Protein 4MU6 (pdb70)

Solvent-accessible surface area: 18325 Å² total

Organism: Legionella pneumophila subsp. pneumophila (strain Philadelphia 1 / ATCC 33152 / DSM 7513) (NCBI:txid272624)

Foldseek 3Di:
DDLVPDPLVVLLLVLLVVVLLDQEDDLVRLLVLLVVLFFDVVSLVVSLVVLVVRLVVQLVVVLVVLLVVLLVVLVVVLVVVLVVLVVVLVVLVVLLVVLVVLLVCLVVVLVVLVVVLVVLVVLLVVVCVCCSNVVSVVSNVVSVVVNVVSVVSNVVSVVSNVVSVVSVVVSVVSVVLCVQLVVQVVVCVPPVPDSLSNHDPVSSVVSVVVSVVSSVVSVVSSVVSSVVSRVCRSVSSLVVVLVSLVVSSHDDDPVSSVVSVVSSVCVVVDPVD

B-factor: mean 44.8, std 14.81, range [22.22, 126.44]

Nearest PDB structures (foldseek):
  4mu6-assembly1_A  TM=1.003E+00  e=4.306E-34  Legionella pneumophila subsp. pneumophila str. Philadelphia 1
  6ixf-assembly1_A  TM=1.845E-01  e=3.251E-02  Homo sapiens
  7sqc-assembly1_1F  TM=2.352E-01  e=5.338E-01  Chlamydomonas reinhardtii
  7sqc-assembly1_1Y  TM=2.273E-01  e=4.607E-01  Chlamydomonas reinhardtii
  7sqc-assembly1_1X  TM=1.727E-01  e=1.572E+00  Chlamydomonas reinhardtii

Sequence (273 aa):
IFLANCNIEELVTEHIKQFLADEELSFSGLKDLILSKAPIPWIHSSVTATLLKSRDSDKTEVKKNLEQQSYKAQLAEDKIQKEQDDAEALKDKKLKEVLTRELNHIPTQISEQQTELRLLHYKLERLFHSASIERLQRSINEREIKIQSLFEQEVNNKIKLNEIEKRASVRSQHHTKRVKRAQARIGYNSTGEDILSTLSGKNQSILLRSIQKQHHALEKKCSDLIQEADQINYPLFLEELQKYLNKKKHTLSSQEVDALKSVIKYIKQHLEF

Secondary structure (DSSP, 8-state):
--GGG--HHHHHHHHHHHHHT-TT--HHHHHHHHHH-S--HHHHHHHHHHHHHHHHHHHHHHHHHHHHHHHHHHHHHHHHHHHHHHHHHHHHHHHHHHHHHHHTTHHHHHHHHHHHHHHHHHHHHTT---SHHHHHHHHHHHHHHHHHHHHHHHHHHHHHHHHHHHHHHHHHHHHHHHHHHHHHHHHHHHHS---GGGS-HHHHHHHHHHHHHHHHHHHHHHHHHHHHHHHHHHHHHHHHHHHHHHH--S---HHHHHHHHHHHHHHHT-S--

Structure (mmCIF, N/CA/C/O backbone):
data_4MU6
#
_entry.id   4MU6
#
_cell.length_a   108.874
_cell.length_b   150.246
_cell.length_c   24.240
_cell.angle_alpha   90.00
_cell.angle_beta   90.00
_cell.angle_gamma   90.00
#
_symmetry.space_group_name_H-M   'P 21 21 2'
#
loop_
_entity.id
_entity.type
_entity.pdbx_description
1 polymer 'Kinectin 1 (Kinesin receptor)'
2 water water
#
loop_
_atom_site.group_PDB
_atom_site.id
_atom_site.type_symbol
_atom_site.label_atom_id
_atom_site.label_alt_id
_atom_site.label_comp_id
_atom_site.label_asym_id
_atom_site.label_entity_id
_atom_site.label_seq_id
_atom_site.pdbx_PDB_ins_code
_atom_site.Cartn_x
_atom_site.Cartn_y
_atom_site.Cartn_z
_atom_site.occupancy
_atom_site.B_iso_or_equiv
_atom_site.auth_seq_id
_atom_site.auth_comp_id
_atom_site.auth_asym_id
_atom_site.auth_atom_id
_atom_site.pdbx_PDB_model_num
ATOM 1 N N . ILE A 1 2 ? 0.692 56.809 4.511 1.00 71.26 2 ILE A N 1
ATOM 2 C CA . ILE A 1 2 ? 1.059 55.879 3.447 1.00 66.81 2 ILE A CA 1
ATOM 3 C C . ILE A 1 2 ? 2.590 55.717 3.420 1.00 57.47 2 ILE A C 1
ATOM 4 O O . ILE A 1 2 ? 3.266 55.993 4.414 1.00 52.39 2 ILE A O 1
ATOM 17 N N . PHE A 1 4 ? 6.575 56.293 2.183 1.00 48.46 4 PHE A N 1
ATOM 18 C CA . PHE A 1 4 ? 7.434 57.404 1.807 1.00 48.79 4 PHE A CA 1
ATOM 19 C C . PHE A 1 4 ? 8.361 57.095 0.630 1.00 45.21 4 PHE A C 1
ATOM 20 O O . PHE A 1 4 ? 8.347 57.814 -0.371 1.00 38.45 4 PHE A O 1
ATOM 28 N N . LEU A 1 5 ? 9.175 56.044 0.749 1.00 41.11 5 LEU A N 1
ATOM 29 C CA . LEU A 1 5 ? 10.180 55.774 -0.280 1.00 41.06 5 LEU A CA 1
ATOM 30 C C . LEU A 1 5 ? 9.521 55.555 -1.633 1.00 44.82 5 LEU A C 1
ATOM 31 O O . LEU A 1 5 ? 9.940 56.131 -2.633 1.00 44.65 5 LEU A O 1
ATOM 36 N N . ALA A 1 6 ? 8.469 54.738 -1.639 1.00 45.75 6 ALA A N 1
ATOM 37 C CA . ALA A 1 6 ? 7.769 54.375 -2.863 1.00 45.98 6 ALA A CA 1
ATOM 38 C C . ALA A 1 6 ? 7.122 55.565 -3.547 1.00 50.38 6 ALA A C 1
ATOM 39 O O . ALA A 1 6 ? 6.869 55.527 -4.750 1.00 52.23 6 ALA A O 1
ATOM 41 N N . ASN A 1 7 ? 6.854 56.617 -2.780 1.00 51.90 7 ASN A N 1
ATOM 42 C CA . ASN A 1 7 ? 6.182 57.798 -3.310 1.00 52.77 7 ASN A CA 1
ATOM 43 C C . ASN A 1 7 ? 7.104 59.009 -3.445 1.00 54.97 7 ASN A C 1
ATOM 44 O O . ASN A 1 7 ? 6.642 60.130 -3.670 1.00 55.60 7 ASN A O 1
ATOM 49 N N . CYS A 1 8 ? 8.406 58.777 -3.319 1.00 51.93 8 CYS A N 1
ATOM 50 C CA . CYS A 1 8 ? 9.374 59.864 -3.390 1.00 54.58 8 CYS A CA 1
ATOM 51 C C . CYS A 1 8 ? 9.643 60.291 -4.829 1.00 52.28 8 CYS A C 1
ATOM 52 O O . CYS A 1 8 ? 10.098 59.493 -5.651 1.00 46.61 8 CYS A O 1
ATOM 55 N N . ASN A 1 9 ? 9.337 61.550 -5.121 1.00 53.06 9 ASN A N 1
ATOM 56 C CA . ASN A 1 9 ? 9.776 62.202 -6.349 1.00 47.16 9 ASN A CA 1
ATOM 57 C C . ASN A 1 9 ? 11.163 62.741 -6.071 1.00 42.16 9 ASN A C 1
ATOM 58 O O . ASN A 1 9 ? 11.299 63.762 -5.420 1.00 40.10 9 ASN A O 1
ATOM 63 N N . ILE A 1 10 ? 12.195 62.058 -6.546 1.00 47.35 10 ILE A N 1
ATOM 64 C CA . ILE A 1 10 ? 13.553 62.407 -6.139 1.00 42.86 10 ILE A CA 1
ATOM 65 C C . ILE A 1 10 ? 13.973 63.816 -6.596 1.00 41.75 10 ILE A C 1
ATOM 66 O O . ILE A 1 10 ? 14.680 64.525 -5.878 1.00 37.63 10 ILE A O 1
ATOM 71 N N . GLU A 1 11 ? 13.508 64.230 -7.771 1.00 47.83 11 GLU A N 1
ATOM 72 C CA . GLU A 1 11 ? 13.852 65.540 -8.316 1.00 46.31 11 GLU A CA 1
ATOM 73 C C . GLU A 1 11 ? 13.251 66.649 -7.464 1.00 43.77 11 GLU A C 1
ATOM 74 O O . GLU A 1 11 ? 13.909 67.643 -7.144 1.00 43.49 11 GLU A O 1
ATOM 80 N N . GLU A 1 12 ? 11.993 66.472 -7.092 1.00 45.44 12 GLU A N 1
ATOM 81 C CA . GLU A 1 12 ? 11.305 67.448 -6.261 1.00 48.70 12 GLU A CA 1
ATOM 82 C C . GLU A 1 12 ? 11.916 67.531 -4.853 1.00 48.16 12 GLU A C 1
ATOM 83 O O . GLU A 1 12 ? 11.939 68.598 -4.241 1.00 51.36 12 GLU A O 1
ATOM 89 N N . LEU A 1 13 ? 12.421 66.412 -4.344 1.00 42.14 13 LEU A N 1
ATOM 90 C CA . LEU A 1 13 ? 13.042 66.419 -3.018 1.00 48.58 13 LEU A CA 1
ATOM 91 C C . LEU A 1 13 ? 14.353 67.202 -3.030 1.00 48.04 13 LEU A C 1
ATOM 92 O O . LEU A 1 13 ? 14.585 68.064 -2.178 1.00 42.79 13 LEU A O 1
ATOM 97 N N . VAL A 1 14 ? 15.209 66.898 -3.999 1.00 42.94 14 VAL A N 1
ATOM 98 C CA . VAL A 1 14 ? 16.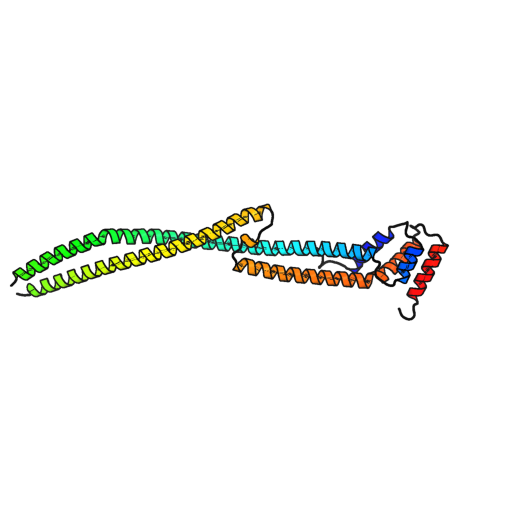493 67.582 -4.109 1.00 39.88 14 VAL A CA 1
ATOM 99 C C . VAL A 1 14 ? 16.280 69.082 -4.307 1.00 34.35 14 VAL A C 1
ATOM 100 O O . VAL A 1 14 ? 16.970 69.904 -3.696 1.00 34.04 14 VAL A O 1
ATOM 104 N N . THR A 1 15 ? 15.289 69.428 -5.120 1.00 40.20 15 THR A N 1
ATOM 105 C CA . THR A 1 15 ? 14.986 70.824 -5.407 1.00 47.14 15 THR A CA 1
ATOM 106 C C . THR A 1 15 ? 14.589 71.565 -4.139 1.00 47.85 15 THR A C 1
ATOM 107 O O . THR A 1 15 ? 15.049 72.684 -3.889 1.00 47.17 15 THR A O 1
ATOM 111 N N . GLU A 1 16 ? 13.733 70.930 -3.346 1.00 43.61 16 GLU A N 1
ATOM 112 C CA . GLU A 1 16 ? 13.278 71.523 -2.101 1.00 46.60 16 GLU A CA 1
ATOM 113 C C . GLU A 1 16 ? 14.475 71.791 -1.206 1.00 40.54 16 GLU A C 1
ATOM 114 O O . GLU A 1 16 ? 14.578 72.851 -0.594 1.00 39.20 16 GLU A O 1
ATOM 120 N N . HIS A 1 17 ? 15.400 70.840 -1.158 1.00 39.65 17 HIS A N 1
ATOM 121 C CA . HIS A 1 17 ? 16.593 71.006 -0.334 1.00 38.14 17 HIS A CA 1
ATOM 122 C C . HIS A 1 17 ? 17.598 72.019 -0.901 1.00 33.52 17 HIS A C 1
ATOM 123 O O . HIS A 1 17 ? 18.317 72.677 -0.151 1.00 36.32 17 HIS A O 1
ATOM 130 N N . ILE A 1 18 ? 17.659 72.131 -2.221 1.00 38.59 18 ILE A N 1
ATOM 131 C CA . ILE A 1 18 ? 18.477 73.175 -2.834 1.00 39.65 18 ILE A CA 1
ATOM 132 C C . ILE A 1 18 ? 17.898 74.546 -2.526 1.00 38.86 18 ILE A C 1
ATOM 133 O O . ILE A 1 18 ? 18.625 75.459 -2.147 1.00 39.18 18 ILE A O 1
ATOM 138 N N . LYS A 1 19 ? 16.586 74.686 -2.695 1.00 34.30 19 LYS A N 1
ATOM 139 C CA . LYS A 1 19 ? 15.926 75.955 -2.419 1.00 39.24 19 LYS A CA 1
ATOM 140 C C . LYS A 1 19 ? 16.134 76.390 -0.967 1.00 46.25 19 LYS A C 1
ATOM 141 O O . LYS A 1 19 ? 16.403 77.565 -0.694 1.00 45.36 19 LYS A O 1
ATOM 147 N N . GLN A 1 20 ? 16.027 75.438 -0.040 1.00 47.09 20 GLN A N 1
ATOM 148 C CA . GLN A 1 20 ? 16.204 75.741 1.376 1.00 47.22 20 GLN A CA 1
ATOM 149 C C . GLN A 1 20 ? 17.618 76.256 1.646 1.00 46.79 20 GLN A C 1
ATOM 150 O O . GLN A 1 20 ? 17.818 77.202 2.412 1.00 43.79 20 GLN A O 1
ATOM 156 N N . PHE A 1 21 ? 18.593 75.636 0.990 1.00 41.44 21 PHE A N 1
ATOM 157 C CA . PHE A 1 21 ? 19.984 76.045 1.106 1.00 33.61 21 PHE A CA 1
ATOM 158 C C . PHE A 1 21 ? 20.182 77.453 0.541 1.00 42.92 21 PHE A C 1
ATOM 159 O O . PHE A 1 21 ? 20.836 78.291 1.161 1.00 37.53 21 PHE A O 1
ATOM 167 N N . LEU A 1 22 ? 19.610 77.710 -0.635 1.00 38.78 22 LEU A N 1
ATOM 168 C CA . LEU A 1 22 ? 19.752 79.011 -1.278 1.00 44.88 22 LEU A CA 1
ATOM 169 C C . LEU A 1 22 ? 18.885 80.097 -0.625 1.00 50.76 22 LEU A C 1
ATOM 170 O O . LEU A 1 22 ? 18.932 81.255 -1.029 1.00 56.30 22 LEU A O 1
ATOM 175 N N . ALA A 1 23 ? 18.102 79.727 0.388 1.00 50.40 23 ALA A N 1
ATOM 176 C CA . ALA A 1 23 ? 17.366 80.717 1.171 1.00 47.46 23 ALA A CA 1
ATOM 177 C C . ALA A 1 23 ? 18.346 81.530 2.001 1.00 50.27 23 ALA A C 1
ATOM 178 O O . ALA A 1 23 ? 18.023 82.608 2.480 1.00 58.48 23 ALA A O 1
ATOM 180 N N . ASP A 1 24 ? 19.547 80.987 2.172 1.00 51.28 24 ASP A N 1
ATOM 181 C CA . ASP A 1 24 ? 20.644 81.669 2.853 1.00 48.54 24 ASP A CA 1
ATOM 182 C C . ASP A 1 24 ? 21.080 82.924 2.074 1.00 45.71 24 ASP A C 1
ATOM 183 O O . ASP A 1 24 ? 21.623 82.843 0.976 1.00 43.25 24 ASP A O 1
ATOM 188 N N . GLU A 1 25 ? 20.848 84.089 2.656 1.00 49.25 25 GLU A N 1
ATOM 189 C CA . GLU A 1 25 ? 21.148 85.335 1.974 1.00 49.55 25 GLU A CA 1
ATOM 190 C C . GLU A 1 25 ? 22.580 85.798 2.248 1.00 50.41 25 GLU A C 1
ATOM 191 O O . GLU A 1 25 ? 22.977 86.898 1.866 1.00 49.71 25 GLU A O 1
ATOM 197 N N . GLU A 1 26 ? 23.364 84.929 2.878 1.00 56.31 26 GLU A N 1
ATOM 198 C CA . GLU A 1 26 ? 24.688 85.302 3.364 1.00 59.03 26 GLU A CA 1
ATOM 199 C C . GLU A 1 26 ? 25.804 84.479 2.721 1.00 51.37 26 GLU A C 1
ATOM 200 O O . GLU A 1 26 ? 26.953 84.525 3.165 1.00 50.61 26 GLU A O 1
ATOM 206 N N . LEU A 1 27 ? 25.469 83.719 1.685 1.00 44.13 27 LEU A N 1
ATOM 207 C CA . LEU A 1 27 ? 26.470 82.916 0.986 1.00 37.31 27 LEU A CA 1
ATOM 208 C C . LEU A 1 27 ? 27.544 83.829 0.381 1.00 34.97 27 LEU A C 1
ATOM 209 O O . LEU A 1 27 ? 27.271 84.984 0.056 1.00 39.59 27 LEU A O 1
ATOM 214 N N . SER A 1 28 ? 28.770 83.327 0.268 1.00 29.22 28 SER A N 1
ATOM 215 C CA . SER A 1 28 ? 29.900 84.167 -0.132 1.00 41.53 28 SER A CA 1
ATOM 216 C C . SER A 1 28 ? 30.378 83.857 -1.553 1.00 41.32 28 SER A C 1
ATOM 217 O O . SER A 1 28 ? 30.168 82.751 -2.057 1.00 36.21 28 SER A O 1
ATOM 220 N N . PHE A 1 29 ? 31.040 84.823 -2.186 1.00 35.24 29 PHE A N 1
ATOM 221 C CA . PHE A 1 29 ? 31.612 84.588 -3.503 1.00 37.83 29 PHE A CA 1
ATOM 222 C C . PHE A 1 29 ? 32.498 83.332 -3.579 1.00 42.85 29 PHE A C 1
ATOM 223 O O . PHE A 1 29 ? 32.277 82.457 -4.426 1.00 33.77 29 PHE A O 1
ATOM 231 N N . SER A 1 30 ? 33.514 83.258 -2.722 1.00 38.12 30 SER A N 1
ATOM 232 C CA . SER A 1 30 ? 34.483 82.156 -2.809 1.00 40.53 30 SER A CA 1
ATOM 233 C C . SER A 1 30 ? 33.844 80.810 -2.475 1.00 34.01 30 SER A C 1
ATOM 234 O O . SER A 1 30 ? 34.199 79.783 -3.059 1.00 30.67 30 SER A O 1
ATOM 237 N N . GLY A 1 31 ? 32.886 80.819 -1.553 1.00 38.53 31 GLY A N 1
ATOM 238 C CA . GLY A 1 31 ? 32.101 79.630 -1.285 1.00 38.68 31 GLY A CA 1
ATOM 239 C C . GLY A 1 31 ? 31.391 79.133 -2.536 1.00 41.33 31 GLY A C 1
ATOM 240 O O . GLY A 1 31 ? 31.538 77.974 -2.943 1.00 30.61 31 GLY A O 1
ATOM 241 N N . LEU A 1 32 ? 30.618 80.016 -3.153 1.00 38.41 32 LEU A N 1
ATOM 242 C CA . LEU A 1 32 ? 29.815 79.626 -4.298 1.00 31.73 32 LEU A CA 1
ATOM 243 C C . LEU A 1 32 ? 30.695 79.249 -5.488 1.00 32.71 32 LEU A C 1
ATOM 244 O O . LEU A 1 32 ? 30.412 78.268 -6.184 1.0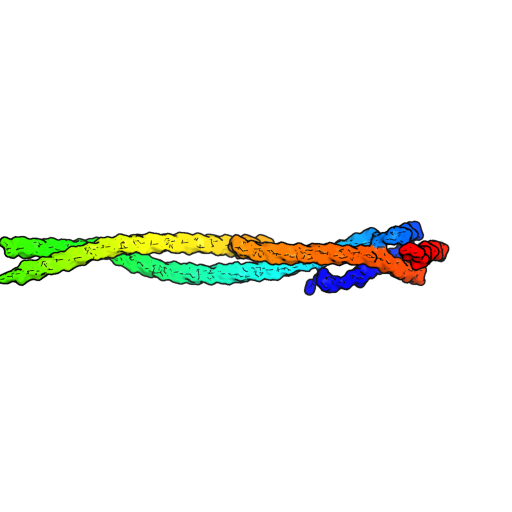0 34.86 32 LEU A O 1
ATOM 249 N N . LYS A 1 33 ? 31.781 79.994 -5.679 1.00 28.62 33 LYS A N 1
ATOM 250 C CA . LYS A 1 33 ? 32.743 79.718 -6.742 1.00 34.37 33 LYS A CA 1
ATOM 251 C C . LYS A 1 33 ? 33.282 78.282 -6.685 1.00 38.03 33 LYS A C 1
ATOM 252 O O . LYS A 1 33 ? 33.352 77.592 -7.702 1.00 30.32 33 LYS A O 1
ATOM 258 N N . ASP A 1 34 ? 33.663 77.824 -5.498 1.00 34.53 34 ASP A N 1
ATOM 259 C CA . ASP A 1 34 ? 34.188 76.462 -5.375 1.00 34.65 34 ASP A CA 1
ATOM 260 C C . ASP A 1 34 ? 33.100 75.420 -5.620 1.00 34.61 34 ASP A C 1
ATOM 261 O O . ASP A 1 34 ? 33.340 74.385 -6.251 1.00 34.14 34 ASP A O 1
ATOM 266 N N . LEU A 1 35 ? 31.895 75.700 -5.143 1.00 30.26 35 LEU A N 1
ATOM 267 C CA . LEU A 1 35 ? 30.808 74.762 -5.361 1.00 32.87 35 LEU A CA 1
ATOM 268 C C . LEU A 1 35 ? 30.528 74.616 -6.858 1.00 34.70 35 LEU A C 1
ATOM 269 O O . LEU A 1 35 ? 30.342 73.502 -7.338 1.00 31.61 35 LEU A O 1
ATOM 274 N N . ILE A 1 36 ? 30.526 75.724 -7.599 1.00 33.81 36 ILE A N 1
ATOM 275 C CA . ILE A 1 36 ? 30.335 75.654 -9.048 1.00 35.35 36 ILE A CA 1
ATOM 276 C C . ILE A 1 36 ? 31.454 74.863 -9.722 1.00 32.42 36 ILE A C 1
ATOM 277 O O . ILE A 1 36 ? 31.205 73.967 -10.520 1.00 30.50 36 ILE A O 1
ATOM 282 N N . LEU A 1 37 ? 32.690 75.214 -9.390 1.00 31.76 37 LEU A N 1
ATOM 283 C CA . LEU A 1 37 ? 33.865 74.537 -9.908 1.00 37.81 37 LEU A CA 1
ATOM 284 C C . LEU A 1 37 ? 33.894 73.032 -9.628 1.00 37.10 37 LEU A C 1
ATOM 285 O O . LEU A 1 37 ? 34.459 72.262 -10.402 1.00 34.93 37 LEU A O 1
ATOM 290 N N . SER A 1 38 ? 33.280 72.613 -8.530 1.00 38.00 38 SER A N 1
ATOM 291 C CA . SER A 1 38 ? 33.389 71.230 -8.085 1.00 33.09 38 SER A CA 1
ATOM 292 C C . SER A 1 38 ? 32.763 70.203 -9.031 1.00 40.60 38 SER A C 1
ATOM 293 O O . SER A 1 38 ? 33.185 69.055 -9.035 1.00 30.50 38 SER A O 1
ATOM 296 N N . LYS A 1 39 ? 31.766 70.617 -9.818 1.00 38.70 39 LYS A N 1
ATOM 297 C CA . LYS A 1 39 ? 30.955 69.680 -10.606 1.00 38.98 39 LYS A CA 1
ATOM 298 C C . LYS A 1 39 ? 30.599 68.400 -9.827 1.00 44.94 39 LYS A C 1
ATOM 299 O O . LYS A 1 39 ? 30.683 67.292 -10.351 1.00 43.57 39 LYS A O 1
ATOM 305 N N . ALA A 1 40 ? 30.207 68.571 -8.571 1.00 42.62 40 ALA A N 1
ATOM 306 C CA . ALA A 1 40 ? 29.933 6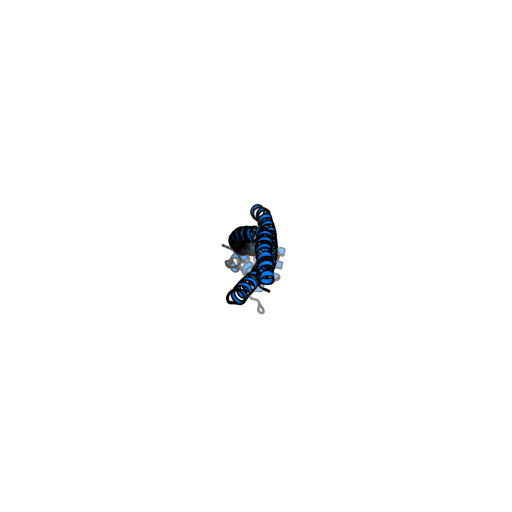7.452 -7.679 1.00 40.28 40 ALA A CA 1
ATOM 307 C C . ALA A 1 40 ? 28.699 67.785 -6.844 1.00 34.46 40 ALA A C 1
ATOM 308 O O . ALA A 1 40 ? 28.261 68.939 -6.825 1.00 30.09 40 ALA A O 1
ATOM 310 N N . PRO A 1 41 ? 28.093 66.775 -6.189 1.00 37.66 41 PRO A N 1
ATOM 311 C CA . PRO A 1 41 ? 26.962 67.149 -5.330 1.00 36.92 41 PRO A CA 1
ATOM 312 C C . PRO A 1 41 ? 27.395 68.150 -4.250 1.00 33.98 41 PRO A C 1
ATOM 313 O O . PRO A 1 41 ? 28.509 68.039 -3.745 1.00 36.14 41 PRO A O 1
ATOM 317 N N . ILE A 1 42 ? 26.562 69.146 -3.952 1.00 31.63 42 ILE A N 1
ATOM 318 C CA . ILE A 1 42 ? 26.872 70.072 -2.867 1.00 35.15 42 ILE A CA 1
ATOM 319 C C . ILE A 1 42 ? 26.775 69.262 -1.573 1.00 31.35 42 ILE A C 1
ATOM 320 O O . ILE A 1 42 ? 25.736 68.651 -1.309 1.00 25.77 42 ILE A O 1
ATOM 325 N N . PRO A 1 43 ? 27.870 69.213 -0.796 1.00 28.12 43 PRO A N 1
ATOM 326 C CA . PRO A 1 43 ? 27.925 68.299 0.352 1.00 34.13 43 PRO A CA 1
ATOM 327 C C . PRO A 1 43 ? 26.892 68.602 1.417 1.00 34.32 43 PRO A C 1
ATOM 328 O O . PRO A 1 43 ? 26.309 67.660 1.944 1.00 30.22 43 PRO A O 1
ATOM 332 N N . TRP A 1 44 ? 26.669 69.873 1.737 1.00 32.63 44 TRP A N 1
ATOM 333 C CA . TRP A 1 44 ? 25.648 70.202 2.729 1.00 41.47 44 TRP A CA 1
ATOM 334 C C . TRP A 1 44 ? 24.260 69.753 2.276 1.00 38.02 44 TRP A C 1
ATOM 335 O O . TRP A 1 44 ? 23.465 69.261 3.068 1.00 37.40 44 TRP A O 1
ATOM 346 N N . ILE A 1 45 ? 23.972 69.939 0.997 1.00 37.14 45 ILE A N 1
ATOM 347 C CA . ILE A 1 45 ? 22.656 69.620 0.464 1.00 42.32 45 ILE A CA 1
ATOM 348 C C . ILE A 1 45 ? 22.450 68.108 0.331 1.00 35.97 45 ILE A C 1
ATOM 349 O O . ILE A 1 45 ? 21.388 67.575 0.669 1.00 38.29 45 ILE A O 1
ATOM 354 N N . HIS A 1 46 ? 23.466 67.415 -0.161 1.00 31.33 46 HIS A N 1
ATOM 355 C CA . HIS A 1 46 ? 23.360 65.971 -0.288 1.00 34.91 46 HIS A CA 1
ATOM 356 C C . HIS A 1 46 ? 23.214 65.283 1.072 1.00 30.56 46 HIS A C 1
ATOM 357 O O . HIS A 1 46 ? 22.500 64.284 1.185 1.00 32.53 46 HIS A O 1
ATOM 364 N N . SER A 1 47 ? 23.879 65.827 2.092 1.00 33.23 47 SER A N 1
ATOM 365 C CA . SER A 1 47 ? 23.672 65.392 3.471 1.00 39.85 47 SER A CA 1
ATOM 366 C C . SER A 1 47 ? 22.222 65.545 3.901 1.00 38.23 47 SER A C 1
ATOM 367 O O . SER A 1 47 ? 21.631 64.590 4.405 1.00 36.34 47 SER A O 1
ATOM 370 N N . SER A 1 48 ? 21.637 66.727 3.694 1.00 29.82 48 SER A N 1
ATOM 371 C CA . SER A 1 48 ? 20.252 66.926 4.122 1.00 27.50 48 SER A CA 1
ATOM 372 C C . SER A 1 48 ? 19.231 66.055 3.355 1.00 28.88 48 SER A C 1
ATOM 373 O O . SER A 1 48 ? 18.284 65.553 3.961 1.00 31.89 48 SER A O 1
ATOM 376 N N . VAL A 1 49 ? 19.411 65.876 2.044 1.00 36.36 49 VAL A N 1
ATOM 377 C CA . VAL A 1 49 ? 18.568 64.955 1.271 1.00 29.96 49 VAL A CA 1
ATOM 378 C C . VAL A 1 49 ? 18.742 63.524 1.807 1.00 32.35 49 VAL A C 1
ATOM 379 O O . VAL A 1 49 ? 17.769 62.800 2.007 1.00 32.34 49 VAL A O 1
ATOM 383 N N . THR A 1 50 ? 19.991 63.136 2.051 1.00 32.46 50 THR A N 1
ATOM 384 C CA . THR A 1 50 ? 20.296 61.801 2.549 1.00 34.23 50 THR A CA 1
ATOM 385 C C . THR A 1 50 ? 19.644 61.520 3.909 1.00 39.36 50 THR A C 1
ATOM 386 O O . THR A 1 50 ? 19.144 60.420 4.120 1.00 41.33 50 THR A O 1
ATOM 390 N N . ALA A 1 51 ? 19.623 62.508 4.809 1.00 34.31 51 ALA A N 1
ATOM 391 C CA . ALA A 1 51 ? 18.993 62.332 6.128 1.00 35.65 51 ALA A CA 1
ATOM 392 C C . ALA A 1 51 ? 17.485 62.164 5.989 1.00 37.66 51 ALA A C 1
ATOM 393 O O . ALA A 1 51 ? 16.885 61.291 6.636 1.00 31.60 51 ALA A O 1
ATOM 395 N N . THR A 1 52 ? 16.878 62.987 5.133 1.00 35.44 52 THR A N 1
ATOM 396 C CA . THR A 1 52 ? 15.459 62.837 4.815 1.00 34.15 52 THR A CA 1
ATOM 397 C C . THR A 1 52 ? 15.141 61.441 4.270 1.00 34.20 52 THR A C 1
ATOM 398 O O . THR A 1 52 ? 14.143 60.828 4.650 1.00 38.37 52 THR A O 1
ATOM 402 N N . LEU A 1 53 ? 15.971 60.934 3.368 1.00 38.32 53 LEU A N 1
ATOM 403 C CA . LEU A 1 53 ? 15.694 59.609 2.797 1.00 35.84 53 LEU A CA 1
ATOM 404 C C . LEU A 1 53 ? 15.813 58.497 3.839 1.00 36.88 53 LEU A C 1
ATOM 405 O O . LEU A 1 53 ? 15.028 57.537 3.838 1.00 37.43 53 LEU A O 1
ATOM 410 N N . LEU A 1 54 ? 16.780 58.634 4.738 1.00 35.07 54 LEU A N 1
ATOM 411 C CA . LEU A 1 54 ? 16.992 57.623 5.769 1.00 38.62 54 LEU A CA 1
ATOM 412 C C . LEU A 1 54 ? 15.834 57.598 6.752 1.00 39.06 54 LEU A C 1
ATOM 413 O O . LEU A 1 54 ? 15.393 56.508 7.170 1.00 27.40 54 LEU A O 1
ATOM 418 N N . LYS A 1 55 ? 15.357 58.791 7.122 1.00 31.44 55 LYS A N 1
ATOM 419 C CA . LYS A 1 55 ? 14.204 58.908 8.005 1.00 32.65 55 LYS A CA 1
ATOM 420 C C . LYS A 1 55 ? 12.977 58.294 7.362 1.00 36.76 55 LYS A C 1
ATOM 421 O O . LYS A 1 55 ? 12.214 57.593 8.025 1.00 41.63 55 LYS A O 1
ATOM 427 N N . SER A 1 56 ? 12.794 58.568 6.075 1.00 39.34 56 SER A N 1
ATOM 428 C CA . SER A 1 56 ? 11.708 57.981 5.290 1.00 40.78 56 SER A CA 1
ATOM 429 C C . SER A 1 56 ? 11.800 56.450 5.225 1.00 41.01 56 SER A C 1
ATOM 430 O O . SER A 1 56 ? 10.793 55.747 5.363 1.00 33.86 56 SER A O 1
ATOM 433 N N . ARG A 1 57 ? 13.011 55.950 4.985 1.00 38.48 57 ARG A N 1
ATOM 434 C CA . ARG A 1 57 ? 13.246 54.523 4.951 1.00 33.57 57 ARG A CA 1
ATOM 435 C C . ARG A 1 57 ? 12.919 53.933 6.310 1.00 40.11 57 ARG A C 1
ATOM 436 O O . ARG A 1 57 ? 12.258 52.899 6.412 1.00 33.71 57 ARG A O 1
ATOM 444 N N . ASP A 1 58 ? 13.380 54.604 7.362 1.00 41.19 58 ASP A N 1
ATOM 445 C CA . ASP A 1 58 ? 13.130 54.114 8.711 1.00 40.20 58 ASP A CA 1
ATOM 446 C C . ASP A 1 58 ? 11.635 54.048 8.988 1.00 37.94 58 ASP A C 1
ATOM 447 O O . ASP A 1 58 ? 11.155 53.084 9.593 1.00 41.56 58 ASP A O 1
ATOM 452 N N . SER A 1 59 ? 10.898 55.049 8.513 1.00 32.96 59 SER A N 1
ATOM 453 C CA . SER A 1 59 ? 9.451 55.067 8.719 1.00 39.29 59 SER A CA 1
ATOM 454 C C . SER A 1 59 ? 8.749 53.908 7.989 1.00 34.81 59 SER A C 1
ATOM 455 O O . SER A 1 59 ? 7.872 53.238 8.552 1.00 37.41 59 SER A O 1
ATOM 458 N N . ASP A 1 60 ? 9.143 53.676 6.741 1.00 31.51 60 ASP A N 1
ATOM 459 C CA . ASP A 1 60 ? 8.618 52.558 5.965 1.00 26.97 60 ASP A CA 1
ATOM 460 C C . ASP A 1 60 ? 8.892 51.225 6.671 1.00 29.70 60 ASP A C 1
ATOM 461 O O . ASP A 1 60 ? 7.992 50.413 6.827 1.00 34.57 60 ASP A O 1
ATOM 466 N N . LYS A 1 61 ? 10.126 51.033 7.129 1.00 30.19 61 LYS A N 1
ATOM 467 C CA . LYS A 1 61 ? 10.532 49.789 7.760 1.00 34.41 61 LYS A CA 1
ATOM 468 C C . LYS A 1 61 ? 9.733 49.527 9.019 1.00 42.98 61 LYS A C 1
ATOM 469 O O . LYS A 1 61 ? 9.346 48.382 9.296 1.00 40.20 61 LYS A O 1
ATOM 475 N N . THR A 1 62 ? 9.494 50.590 9.783 1.00 43.67 62 THR A N 1
ATOM 476 C CA . THR A 1 62 ? 8.722 50.475 11.009 1.00 40.02 62 THR A CA 1
ATOM 477 C C . THR A 1 62 ? 7.296 50.064 10.665 1.00 33.97 62 THR A C 1
ATOM 478 O O . THR A 1 62 ? 6.738 49.174 11.297 1.00 33.92 62 THR A O 1
ATOM 482 N N . GLU A 1 63 ? 6.720 50.700 9.647 1.00 29.87 63 GLU A N 1
ATOM 483 C CA . GLU A 1 63 ? 5.334 50.427 9.273 1.00 35.75 63 GLU A CA 1
ATOM 484 C C . GLU A 1 63 ? 5.067 48.980 8.788 1.00 39.37 63 GLU A C 1
A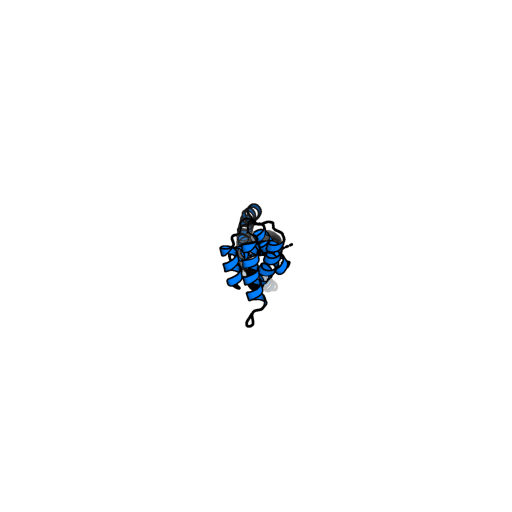TOM 485 O O . GLU A 1 63 ? 4.074 48.358 9.184 1.00 39.23 63 GLU A O 1
ATOM 491 N N . VAL A 1 64 ? 5.928 48.452 7.925 1.00 30.04 64 VAL A N 1
ATOM 492 C CA . VAL A 1 64 ? 5.649 47.126 7.362 1.00 32.55 64 VAL A CA 1
ATOM 493 C C . VAL A 1 64 ? 5.904 46.067 8.429 1.00 35.70 64 VAL A C 1
ATOM 494 O O . VAL A 1 64 ? 5.159 45.093 8.540 1.00 37.46 64 VAL A O 1
ATOM 498 N N . LYS A 1 65 ? 6.931 46.286 9.240 1.00 33.02 65 LYS A N 1
ATOM 499 C CA . LYS A 1 65 ? 7.179 45.409 10.380 1.00 36.22 65 LYS A CA 1
ATOM 500 C C . LYS A 1 65 ? 5.940 45.296 11.258 1.00 39.55 65 LYS A C 1
ATOM 501 O O . LYS A 1 65 ? 5.595 44.199 11.707 1.00 40.19 65 LYS A O 1
ATOM 507 N N . LYS A 1 66 ? 5.273 46.425 11.507 1.00 35.55 66 LYS A N 1
ATOM 508 C CA . LYS A 1 66 ? 4.059 46.407 12.317 1.00 36.68 66 LYS A CA 1
ATOM 509 C C . LYS A 1 66 ? 2.949 45.601 11.666 1.00 29.05 66 LYS A C 1
ATOM 510 O O . LYS A 1 66 ? 2.304 44.784 12.329 1.00 31.46 66 LYS A O 1
ATOM 516 N N . ASN A 1 67 ? 2.724 45.835 10.376 1.00 27.87 67 ASN A N 1
ATOM 517 C CA . ASN A 1 67 ? 1.785 45.009 9.615 1.00 31.09 67 ASN A CA 1
ATOM 518 C C . ASN A 1 67 ? 2.048 43.479 9.713 1.00 34.41 67 ASN A C 1
ATOM 519 O O . ASN A 1 67 ? 1.117 42.688 9.924 1.00 30.75 67 ASN A O 1
ATOM 524 N N . LEU A 1 68 ? 3.311 43.076 9.556 1.00 29.71 68 LEU A N 1
ATOM 525 C CA . LEU A 1 68 ? 3.686 41.654 9.571 1.00 28.84 68 LEU A CA 1
ATOM 526 C C . LEU A 1 68 ? 3.606 41.087 10.989 1.00 35.50 68 LEU A C 1
ATOM 527 O O . LEU A 1 68 ? 3.168 39.947 11.185 1.00 30.06 68 LEU A O 1
ATOM 532 N N . GLU A 1 69 ? 4.049 41.875 11.974 1.00 32.54 69 GLU A N 1
ATOM 533 C CA . GLU A 1 69 ? 3.943 41.473 13.374 1.00 33.12 69 GLU A CA 1
ATOM 534 C C . GLU A 1 69 ? 2.488 41.236 13.748 1.00 29.90 69 GLU A C 1
ATOM 535 O O . GLU A 1 69 ? 2.171 40.276 14.440 1.00 34.67 69 GLU A O 1
ATOM 541 N N . GLN A 1 70 ? 1.613 42.126 13.294 1.00 32.06 70 GLN A N 1
ATOM 542 C CA . GLN A 1 70 ? 0.193 42.049 13.619 1.00 39.92 70 GLN A CA 1
ATOM 543 C C . GLN A 1 70 ? -0.442 40.815 13.003 1.00 43.38 70 GLN A C 1
ATOM 544 O O . GLN A 1 70 ? -1.277 40.163 13.630 1.00 42.70 70 GLN A O 1
ATOM 550 N N . GLN A 1 71 ? -0.039 40.500 11.776 1.00 35.94 71 GLN A N 1
ATOM 551 C CA . GLN A 1 71 ? -0.471 39.268 11.142 1.00 39.96 71 GLN A CA 1
ATOM 552 C C . GLN A 1 71 ? -0.046 38.043 11.971 1.00 38.84 71 GLN A C 1
ATOM 553 O O . GLN A 1 71 ? -0.862 37.170 12.263 1.00 32.09 71 GLN A O 1
ATOM 559 N N . SER A 1 72 ? 1.228 37.988 12.348 1.00 35.22 72 SER A N 1
ATOM 560 C CA . SER A 1 72 ? 1.750 36.839 13.079 1.00 39.10 72 SER A CA 1
ATOM 561 C C . SER A 1 72 ? 1.138 36.742 14.471 1.00 38.25 72 SER A C 1
ATOM 562 O O . SER A 1 72 ? 0.886 35.650 14.971 1.00 34.62 72 SER A O 1
ATOM 565 N N . TYR A 1 73 ? 0.919 37.896 15.100 1.00 36.71 73 TYR A N 1
ATOM 566 C CA . TYR A 1 73 ? 0.365 37.925 16.440 1.00 34.66 73 TYR A CA 1
ATOM 567 C C . TYR A 1 73 ? -1.000 37.266 16.445 1.00 35.86 73 TYR A C 1
ATOM 568 O O . TYR A 1 73 ? -1.274 36.410 17.287 1.00 34.22 73 TYR A O 1
ATOM 577 N N . LYS A 1 74 ? -1.842 37.680 15.502 1.00 34.13 74 LYS A N 1
ATOM 578 C CA . LYS A 1 74 ? -3.242 37.261 15.446 1.00 37.37 74 LYS A CA 1
ATOM 579 C C . LYS A 1 74 ? -3.385 35.795 15.047 1.00 34.68 74 LYS A C 1
ATOM 580 O O . LYS A 1 74 ? -4.299 35.100 15.499 1.00 29.73 74 LYS A O 1
ATOM 586 N N . ALA A 1 75 ? -2.495 35.346 14.168 1.00 33.43 75 ALA A N 1
ATOM 587 C CA . ALA A 1 75 ? -2.552 33.987 13.665 1.00 34.20 75 ALA A CA 1
ATOM 588 C C . ALA A 1 75 ? -2.196 33.043 14.809 1.00 33.17 75 ALA A C 1
ATOM 589 O O . ALA A 1 75 ? -2.872 32.042 15.027 1.00 41.17 75 ALA A O 1
ATOM 591 N N . GLN A 1 76 ? -1.152 33.382 15.560 1.00 40.84 76 GLN A N 1
ATOM 592 C CA . GLN A 1 76 ? -0.776 32.571 16.718 1.00 41.56 76 GLN A CA 1
ATOM 593 C C . GLN A 1 76 ? -1.853 32.547 17.793 1.00 40.89 76 GLN A C 1
ATOM 594 O O . GLN A 1 76 ? -2.078 31.503 18.422 1.00 28.92 76 GLN A O 1
ATOM 600 N N . LEU A 1 77 ? -2.490 33.694 18.032 1.00 39.24 77 LEU A N 1
ATOM 601 C CA . LEU A 1 77 ? -3.555 33.746 19.025 1.00 40.37 77 LEU A CA 1
ATOM 602 C C . LEU A 1 77 ? -4.667 32.787 18.627 1.00 42.18 77 LEU A C 1
ATOM 603 O O . LEU A 1 77 ? -5.081 31.946 19.422 1.00 34.10 77 LEU A O 1
ATOM 608 N N . ALA A 1 78 ? -5.125 32.892 17.384 1.00 41.29 78 ALA A N 1
ATOM 609 C CA . ALA A 1 78 ? -6.136 31.969 16.868 1.00 45.55 78 ALA A CA 1
ATOM 610 C C . ALA A 1 78 ? -5.735 30.472 16.965 1.00 43.11 78 ALA A C 1
ATOM 611 O O . ALA A 1 78 ? -6.565 29.627 17.309 1.00 35.40 78 ALA A O 1
ATOM 613 N N . GLU A 1 79 ? -4.475 30.149 16.668 1.00 43.89 79 GLU A N 1
ATOM 614 C CA . GLU A 1 79 ? -3.996 28.766 16.787 1.00 46.19 79 GLU A CA 1
ATOM 615 C C . GLU A 1 79 ? -4.113 28.310 18.227 1.00 42.18 79 GLU A C 1
ATOM 616 O O . GLU A 1 79 ? -4.544 27.192 18.504 1.00 41.67 79 GLU A O 1
ATOM 622 N N . ASP A 1 80 ? -3.708 29.186 19.140 1.00 40.94 80 ASP A N 1
ATOM 623 C CA . ASP A 1 80 ? -3.735 28.872 20.560 1.00 37.04 80 ASP A CA 1
ATOM 624 C C . ASP A 1 80 ? -5.149 28.681 21.105 1.00 39.49 80 ASP A C 1
ATOM 625 O O . ASP A 1 80 ? -5.353 27.848 21.988 1.00 39.34 80 ASP A O 1
ATOM 630 N N . LYS A 1 81 ? -6.122 29.430 20.584 1.00 37.79 81 LYS A N 1
ATOM 631 C CA . LYS A 1 81 ? -7.508 29.254 21.028 1.00 45.03 81 LYS A CA 1
ATOM 632 C C . LYS A 1 81 ? -8.102 27.944 20.508 1.00 47.69 81 LYS A C 1
ATOM 633 O O . LYS A 1 81 ? -8.892 27.295 21.198 1.00 50.33 81 LYS A O 1
ATOM 639 N N . ILE A 1 82 ? -7.707 27.557 19.299 1.00 39.07 82 ILE A N 1
ATOM 640 C CA . ILE A 1 82 ? -8.107 26.278 18.729 1.00 41.47 82 ILE A CA 1
ATOM 641 C C . ILE A 1 82 ? -7.521 25.115 19.513 1.00 41.98 82 ILE A C 1
ATOM 642 O O . ILE A 1 82 ? -8.234 24.184 19.864 1.00 37.39 82 ILE A O 1
ATOM 647 N N . GLN A 1 83 ? -6.221 25.172 19.792 1.00 38.62 83 GLN A N 1
ATOM 648 C CA . GLN A 1 83 ? -5.566 24.083 20.510 1.00 39.26 83 GLN A CA 1
ATOM 649 C C . GLN A 1 83 ? -6.115 23.957 21.935 1.00 39.95 83 GLN A C 1
ATOM 650 O O . GLN A 1 83 ? -6.143 22.869 22.504 1.00 36.86 83 GLN A O 1
ATOM 656 N N . LYS A 1 84 ? -6.562 25.076 22.504 1.00 36.75 84 LYS A N 1
ATOM 657 C CA . LYS A 1 84 ? -7.132 25.063 23.834 1.00 32.39 84 LYS A CA 1
ATOM 658 C C . LYS A 1 84 ? -8.466 24.339 23.871 1.00 43.31 84 LYS A C 1
ATOM 659 O O . LYS A 1 84 ? -8.724 23.573 24.789 1.00 40.79 84 LYS A O 1
ATOM 665 N N . GLU A 1 85 ? -9.314 24.585 22.881 1.00 43.81 85 GLU A N 1
ATOM 666 C CA . GLU A 1 85 ? -10.622 23.936 22.828 1.00 46.58 85 GLU A CA 1
ATOM 667 C C . GLU A 1 85 ? -10.520 22.439 22.567 1.00 45.77 85 GLU A C 1
ATOM 668 O O . GLU A 1 85 ? -11.286 21.645 23.127 1.00 41.43 85 GLU A O 1
ATOM 674 N N . GLN A 1 86 ? -9.584 22.058 21.704 1.00 37.18 86 GLN A N 1
ATOM 675 C CA . GLN A 1 86 ? -9.342 20.653 21.435 1.00 36.05 86 GLN A CA 1
ATOM 676 C C . GLN A 1 86 ? -8.733 19.950 22.644 1.00 41.09 86 GLN A C 1
ATOM 677 O O . GLN A 1 86 ? -9.137 18.839 22.987 1.00 39.17 86 GLN A O 1
ATOM 683 N N . ASP A 1 87 ? -7.772 20.589 23.298 1.00 40.95 87 ASP A N 1
ATOM 684 C CA . ASP A 1 87 ? -7.231 20.021 24.525 1.00 41.15 87 ASP A CA 1
ATOM 685 C C . ASP A 1 87 ? -8.313 19.882 25.592 1.00 46.96 87 ASP A C 1
ATOM 686 O O . ASP A 1 87 ? -8.419 18.836 26.225 1.00 46.70 87 ASP A O 1
ATOM 691 N N . ASP A 1 88 ? -9.119 20.923 25.778 1.00 38.93 88 ASP A N 1
ATOM 692 C CA . ASP A 1 88 ? -10.176 20.891 26.783 1.00 40.16 88 ASP A CA 1
ATOM 693 C C . ASP A 1 88 ? -11.151 19.755 26.529 1.00 40.30 88 ASP A C 1
ATOM 694 O O . ASP A 1 88 ? -11.548 19.041 27.456 1.00 46.19 88 ASP A O 1
ATOM 699 N N . ALA A 1 89 ? -11.538 19.587 25.268 1.00 36.74 89 ALA A N 1
ATOM 700 C CA . ALA A 1 89 ? -12.475 18.532 24.880 1.00 37.46 89 ALA A CA 1
ATOM 701 C C . ALA A 1 89 ? -11.910 17.124 25.072 1.00 39.36 89 ALA A C 1
ATOM 702 O O . ALA A 1 89 ? -12.641 16.188 25.434 1.00 41.63 89 ALA A O 1
ATOM 704 N N . GLU A 1 90 ? -10.617 16.962 24.803 1.00 40.95 90 GLU A N 1
ATOM 705 C CA . GLU A 1 90 ? -9.977 15.667 24.986 1.00 39.68 90 GLU A CA 1
ATOM 706 C C . GLU A 1 90 ? -9.882 15.353 26.476 1.00 37.14 90 GLU A C 1
ATOM 707 O O . GLU A 1 90 ? -10.114 14.225 26.891 1.00 42.28 90 GLU A O 1
ATOM 713 N N . ALA A 1 91 ? -9.547 16.369 27.265 1.00 38.34 91 ALA A N 1
ATOM 714 C CA . ALA A 1 91 ? -9.484 16.273 28.720 1.00 42.65 91 ALA A CA 1
ATOM 715 C C . ALA A 1 91 ? -10.803 15.807 29.343 1.00 48.49 91 ALA A C 1
ATOM 716 O O . ALA A 1 91 ? -10.809 14.985 30.266 1.00 52.85 91 ALA A O 1
ATOM 718 N N . LEU A 1 92 ? -11.916 16.340 28.847 1.00 45.62 92 LEU A N 1
ATOM 719 C CA . LEU A 1 92 ? -13.226 15.969 29.361 1.00 44.59 92 LEU A CA 1
ATOM 720 C C . LEU A 1 92 ? -13.534 14.515 29.032 1.00 49.33 92 LEU A C 1
ATOM 721 O O . LEU A 1 92 ? -14.035 13.758 29.867 1.00 43.97 92 LEU A O 1
ATOM 726 N N . LYS A 1 93 ? -13.223 14.139 27.801 1.00 44.03 93 LYS A N 1
ATOM 727 C CA . LYS A 1 93 ? -13.406 12.777 27.340 1.00 43.61 93 LYS A CA 1
ATOM 728 C C . LYS A 1 93 ? -12.578 11.790 28.174 1.00 41.59 93 LYS A C 1
ATOM 729 O O . LYS A 1 93 ? -13.086 10.745 28.600 1.00 42.05 93 LYS A O 1
ATOM 735 N N . ASP A 1 94 ? -11.313 12.129 28.415 1.00 35.60 94 ASP A N 1
ATOM 736 C CA . ASP A 1 94 ? -10.431 11.278 29.208 1.00 34.03 94 ASP A CA 1
ATOM 737 C C . ASP A 1 94 ? -10.877 11.213 30.665 1.00 37.72 94 ASP A C 1
ATOM 738 O O . ASP A 1 94 ? -10.758 10.172 31.309 1.00 33.59 94 ASP A O 1
ATOM 743 N N . LYS A 1 95 ? -11.398 12.327 31.179 1.00 38.66 95 LYS A N 1
ATOM 744 C CA . LYS A 1 95 ? -11.940 12.355 32.532 1.00 35.80 95 LYS A CA 1
ATOM 745 C C . LYS A 1 95 ? -13.046 11.302 32.697 1.00 36.03 95 LYS A C 1
ATOM 746 O O . LYS A 1 95 ? -13.103 10.592 33.698 1.00 34.44 95 LYS A O 1
ATOM 752 N N . LYS A 1 96 ? -13.905 11.196 31.691 1.00 36.47 96 LYS A N 1
ATOM 753 C CA . LYS A 1 96 ? -15.012 10.252 31.714 1.00 41.98 96 LYS A CA 1
ATOM 754 C C . LYS A 1 96 ? -14.509 8.822 31.541 1.00 39.99 96 LYS A C 1
ATOM 755 O O . LYS A 1 96 ? -15.026 7.889 32.141 1.00 37.24 96 LYS A O 1
ATOM 761 N N . LEU A 1 97 ? -13.503 8.655 30.698 1.00 39.55 97 LEU A N 1
ATOM 762 C CA . LEU A 1 97 ? -12.926 7.352 30.486 1.00 40.82 97 LEU A CA 1
ATOM 763 C C . LEU A 1 97 ? -12.226 6.874 31.752 1.00 37.65 97 LEU A C 1
ATOM 764 O O . LEU A 1 97 ? -12.371 5.722 32.155 1.00 38.54 97 LEU A O 1
ATOM 769 N N . LYS A 1 98 ? -11.454 7.764 32.368 1.00 43.47 98 LYS A N 1
ATOM 770 C CA . LYS A 1 98 ? -10.728 7.426 33.586 1.00 42.30 98 LYS A CA 1
ATOM 771 C C . LYS A 1 98 ? -11.689 6.948 34.670 1.00 37.85 98 LYS A C 1
ATOM 772 O O . LYS A 1 98 ? -11.414 5.967 35.353 1.00 42.61 98 LYS A O 1
ATOM 778 N N . GLU A 1 99 ? -12.829 7.622 34.794 1.00 33.39 99 GLU A N 1
ATOM 779 C CA . GLU A 1 99 ? -13.858 7.216 35.741 1.00 39.21 99 GLU A CA 1
ATOM 780 C C . GLU A 1 99 ? -14.436 5.826 35.444 1.00 33.67 99 GLU A C 1
ATOM 781 O O . GLU A 1 99 ? -14.555 5.020 36.347 1.00 31.01 99 GLU A O 1
ATOM 787 N N . VAL A 1 100 ? -14.815 5.548 34.199 1.00 33.23 100 VAL A N 1
ATOM 788 C CA . VAL A 1 100 ? -15.383 4.226 33.904 1.00 32.03 100 VAL A CA 1
ATOM 789 C C . VAL A 1 100 ? -14.348 3.114 34.073 1.00 29.48 100 VAL A C 1
ATOM 790 O O . VAL A 1 100 ? -14.647 2.086 34.678 1.00 40.38 100 VAL A O 1
ATOM 794 N N . LEU A 1 101 ? -13.127 3.333 33.582 1.00 29.73 101 LEU A N 1
ATOM 795 C CA . LEU A 1 101 ? -12.082 2.318 33.686 1.00 38.88 101 LEU A CA 1
ATOM 796 C C . LEU A 1 101 ? -11.792 1.998 35.143 1.00 38.45 101 LEU A C 1
ATOM 797 O O . LEU A 1 101 ? -11.555 0.845 35.503 1.00 39.10 101 LEU A O 1
ATOM 802 N N . THR A 1 102 ? -11.828 3.028 35.977 1.00 38.92 102 THR A N 1
ATOM 803 C CA . THR A 1 102 ? -11.466 2.881 37.375 1.00 34.68 102 THR A CA 1
ATOM 804 C C . THR A 1 102 ? -12.611 2.245 38.131 1.00 31.76 102 THR A C 1
ATOM 805 O O . THR A 1 102 ? -12.394 1.454 39.032 1.00 30.45 102 THR A O 1
ATOM 809 N N . ARG A 1 103 ? -13.836 2.593 37.752 1.00 30.22 103 ARG A N 1
ATOM 810 C CA . ARG A 1 103 ? -14.996 1.983 38.367 1.00 30.65 103 ARG A CA 1
ATOM 811 C C . ARG A 1 103 ? -14.976 0.486 38.062 1.00 36.97 103 ARG A C 1
ATOM 812 O O . ARG A 1 103 ? -15.217 -0.330 38.947 1.00 33.86 103 ARG A O 1
ATOM 820 N N . GLU A 1 104 ? -14.643 0.114 36.827 1.00 31.19 104 GLU A N 1
ATOM 821 C CA . GLU A 1 104 ? -14.567 -1.311 36.492 1.00 34.63 104 GLU A CA 1
ATOM 822 C C . GLU A 1 104 ? -13.441 -2.035 37.245 1.00 33.25 104 GLU A C 1
ATOM 823 O O . GLU A 1 104 ? -13.648 -3.113 37.818 1.00 34.99 104 GLU A O 1
ATOM 829 N N . LEU A 1 105 ? -12.260 -1.424 37.259 1.00 31.19 105 LEU A N 1
ATOM 830 C CA . LEU A 1 105 ? -11.102 -1.972 37.964 1.00 36.19 105 LEU A CA 1
ATOM 831 C C . LEU A 1 105 ? -11.369 -2.261 39.436 1.00 40.39 105 LEU A C 1
ATOM 832 O O . LEU A 1 105 ? -10.931 -3.288 39.956 1.00 40.70 105 LEU A O 1
ATOM 837 N N . ASN A 1 106 ? -12.068 -1.351 40.113 1.00 39.23 106 ASN A N 1
ATOM 838 C CA . ASN A 1 106 ? -12.392 -1.549 41.530 1.00 39.39 106 ASN A CA 1
ATOM 839 C C . ASN A 1 106 ? -13.391 -2.680 41.756 1.00 41.20 106 ASN A C 1
ATOM 840 O O . ASN A 1 106 ? -13.619 -3.091 42.894 1.00 42.90 106 ASN A O 1
ATOM 845 N N . HIS A 1 107 ? -13.987 -3.188 40.679 1.00 32.90 107 HIS A N 1
ATOM 846 C CA . HIS A 1 107 ? -14.968 -4.263 40.809 1.00 30.19 107 HIS A CA 1
ATOM 847 C C . HIS A 1 107 ? -14.440 -5.629 40.367 1.00 38.01 107 HIS A C 1
ATOM 848 O O . HIS A 1 107 ? -14.983 -6.667 40.745 1.00 37.16 107 HIS A O 1
ATOM 855 N N . ILE A 1 108 ? -13.375 -5.630 39.574 1.00 47.50 108 ILE A N 1
ATOM 856 C CA . ILE A 1 108 ? -12.811 -6.878 39.045 1.00 37.84 108 ILE A CA 1
ATOM 857 C C . ILE A 1 108 ? -12.361 -7.931 40.102 1.00 44.40 108 ILE A C 1
ATOM 858 O O . ILE A 1 108 ? -12.655 -9.115 39.943 1.00 47.98 108 ILE A O 1
ATOM 863 N N . PRO A 1 109 ? -11.659 -7.509 41.176 1.00 43.24 109 PRO A N 1
ATOM 864 C CA . PRO A 1 109 ? -11.333 -8.458 42.256 1.00 41.93 109 PRO A CA 1
ATOM 865 C C . PRO A 1 109 ? -12.563 -9.122 42.870 1.00 36.20 109 PRO A C 1
ATOM 866 O O . PRO A 1 109 ? -12.515 -10.299 43.213 1.00 37.16 109 PRO A O 1
ATOM 870 N N . THR A 1 110 ? -13.654 -8.379 43.003 1.00 33.85 110 THR A N 1
ATOM 871 C CA . THR A 1 110 ? -14.908 -8.972 43.462 1.00 31.94 110 THR A CA 1
ATOM 872 C C . THR A 1 110 ? -15.440 -10.041 42.490 1.00 38.69 110 THR A C 1
ATOM 873 O O . THR A 1 110 ? -15.812 -11.142 42.907 1.00 37.09 110 THR A O 1
ATOM 877 N N . GLN A 1 111 ? -15.455 -9.712 41.201 1.00 32.26 111 GLN A N 1
ATOM 878 C CA . GLN A 1 111 ? -15.915 -10.627 40.165 1.00 29.22 111 GLN A CA 1
ATOM 879 C C . GLN A 1 111 ? -15.082 -11.900 40.160 1.00 31.94 111 GLN A C 1
ATOM 880 O O . GLN A 1 111 ? -15.629 -13.005 40.138 1.00 31.92 111 GLN A O 1
ATOM 886 N N . ILE A 1 112 ? -13.761 -11.737 40.164 1.00 25.87 112 ILE A N 1
ATOM 887 C CA . ILE A 1 112 ? -12.870 -12.880 40.183 1.00 37.06 112 ILE A CA 1
ATOM 888 C C . ILE A 1 112 ? -13.156 -13.784 41.380 1.00 39.60 112 ILE A C 1
ATOM 889 O O . ILE A 1 112 ? -13.264 -14.995 41.229 1.00 39.19 112 ILE A O 1
ATOM 894 N N . SER A 1 113 ? -13.303 -13.180 42.557 1.00 39.15 113 SER A N 1
ATOM 895 C CA . SER A 1 113 ? -13.636 -13.912 43.775 1.00 38.57 113 SER A CA 1
ATOM 896 C C . SER A 1 113 ? -14.949 -14.678 43.622 1.00 37.66 113 SER A C 1
ATOM 897 O O . SER A 1 113 ? -15.017 -15.868 43.922 1.00 44.34 113 SER A O 1
ATOM 900 N N . GLU A 1 114 ? -15.974 -13.988 43.128 1.00 35.99 114 GLU A N 1
ATOM 901 C CA . GLU A 1 114 ? -17.279 -14.577 42.827 1.00 33.19 114 GLU A CA 1
ATOM 902 C C . GLU A 1 114 ? -17.192 -15.773 41.873 1.00 33.98 114 GLU A C 1
ATOM 903 O O . GLU A 1 114 ? -17.743 -16.845 42.147 1.00 33.54 114 GLU A O 1
ATOM 909 N N . GLN A 1 115 ? -16.511 -15.583 40.750 1.00 32.52 115 GLN A N 1
ATOM 910 C CA . GLN A 1 115 ? -16.359 -16.647 39.765 1.00 34.43 115 GLN A CA 1
ATOM 911 C C . GLN A 1 115 ? -15.621 -17.835 40.368 1.00 43.30 115 GLN A C 1
ATOM 912 O O . GLN A 1 115 ? -15.971 -18.999 40.115 1.00 44.01 115 GLN A O 1
ATOM 918 N N . GLN A 1 116 ? -14.590 -17.539 41.156 1.00 44.13 116 GLN A N 1
ATOM 919 C CA . GLN A 1 116 ? -13.756 -18.592 41.729 1.00 44.85 116 GLN A CA 1
ATOM 920 C C . GLN A 1 116 ? -14.511 -19.427 42.751 1.00 41.20 116 GLN A C 1
ATOM 921 O O . GLN A 1 116 ? -14.344 -20.641 42.825 1.00 45.16 116 GLN A O 1
ATOM 927 N N . THR A 1 117 ? -15.354 -18.761 43.520 1.00 41.68 117 THR A N 1
ATOM 928 C CA . THR A 1 117 ? -16.224 -19.419 44.475 1.00 42.34 117 THR A CA 1
ATOM 929 C C . THR A 1 117 ? -17.182 -20.354 43.759 1.00 45.51 117 THR A C 1
ATOM 930 O O . THR A 1 117 ? -17.320 -21.521 44.129 1.00 44.40 117 THR A O 1
ATOM 934 N N . GLU A 1 118 ? -17.836 -19.850 42.720 1.00 39.58 118 GLU A N 1
ATOM 935 C CA . GLU A 1 118 ? -18.696 -20.706 41.913 1.00 38.69 118 GLU A CA 1
ATOM 936 C C . GLU A 1 118 ? -17.892 -21.831 41.256 1.00 36.29 118 GLU A C 1
ATOM 937 O O . GLU A 1 118 ? -18.375 -22.961 41.130 1.00 42.01 118 GLU A O 1
ATOM 943 N N . LEU A 1 119 ? -16.667 -21.528 40.835 1.00 27.16 119 LEU A N 1
ATOM 944 C CA . LEU A 1 119 ? -15.835 -22.540 40.185 1.00 38.15 119 LEU A CA 1
ATOM 945 C C . LEU A 1 119 ? -15.478 -23.649 41.183 1.00 45.29 119 LEU A C 1
ATOM 946 O O . LEU A 1 119 ? -15.429 -24.831 40.833 1.00 40.17 119 LEU A O 1
ATOM 951 N N . ARG A 1 120 ? -15.249 -23.253 42.433 1.00 44.99 120 ARG A N 1
ATOM 952 C CA . ARG A 1 120 ? -14.889 -24.191 43.492 1.00 42.53 120 ARG A CA 1
ATOM 953 C C . ARG A 1 120 ? -16.032 -25.144 43.822 1.00 41.04 120 ARG A C 1
ATOM 954 O O . ARG A 1 120 ? -15.821 -26.336 44.025 1.00 46.29 120 ARG A O 1
ATOM 962 N N . LEU A 1 121 ? -17.239 -24.604 43.898 1.00 36.84 121 LEU A N 1
ATOM 963 C CA . LEU A 1 121 ? -18.428 -25.418 44.079 1.00 38.98 121 LEU A CA 1
ATOM 964 C C . LEU A 1 121 ? -18.619 -26.404 42.911 1.00 42.99 121 LEU A C 1
ATOM 965 O O . LEU A 1 121 ? -18.995 -27.553 43.123 1.00 44.09 121 LEU A O 1
ATOM 970 N N . LEU A 1 122 ? -18.355 -25.962 41.681 1.00 41.51 122 LEU A N 1
ATOM 971 C CA . LEU A 1 122 ? -18.463 -26.859 40.534 1.00 40.31 122 LEU A CA 1
ATOM 972 C C . LEU A 1 122 ? -17.483 -28.033 40.629 1.00 43.26 122 LEU A C 1
ATOM 973 O O . LEU A 1 122 ? -17.835 -29.165 40.273 1.00 38.07 122 LEU A O 1
ATOM 978 N N . HIS A 1 123 ? -16.265 -27.767 41.106 1.00 37.81 123 HIS A N 1
ATOM 979 C CA . HIS A 1 123 ? -15.255 -28.813 41.228 1.00 42.30 123 HIS A CA 1
ATOM 980 C C . HIS A 1 123 ? -15.677 -29.795 42.303 1.00 48.56 123 HIS A C 1
ATOM 981 O O . HIS A 1 123 ? -15.426 -30.996 42.193 1.00 42.60 123 HIS A O 1
ATOM 988 N N . TYR A 1 124 ? -16.292 -29.258 43.353 1.00 46.45 124 TYR A N 1
ATOM 989 C CA . TYR A 1 124 ? -16.817 -30.061 44.451 1.00 50.84 124 TYR A CA 1
ATOM 990 C C . TYR A 1 124 ? -17.938 -30.958 43.923 1.00 51.30 124 TYR A C 1
ATOM 991 O O . TYR A 1 124 ? -17.929 -32.166 44.152 1.00 53.29 124 TYR A O 1
ATOM 1000 N N . LYS A 1 125 ? -18.883 -30.374 43.187 1.00 50.85 125 LYS A N 1
ATOM 1001 C CA . LYS A 1 125 ? -19.954 -31.155 42.562 1.00 51.37 125 LYS A CA 1
ATOM 1002 C C . LYS A 1 125 ? -19.449 -32.236 41.595 1.00 51.77 125 LYS A C 1
ATOM 1003 O O . LYS A 1 125 ? -20.032 -33.306 41.508 1.00 47.96 125 LYS A O 1
ATOM 1009 N N . LEU A 1 126 ? -18.377 -31.960 40.866 1.00 57.21 126 LEU A N 1
ATOM 1010 C CA . LEU A 1 126 ? -17.860 -32.937 39.912 1.00 61.04 126 LEU A CA 1
ATOM 1011 C C . LEU A 1 126 ? -17.183 -34.092 40.636 1.00 67.78 126 LEU A C 1
ATOM 1012 O O . LEU A 1 126 ? -17.299 -35.247 40.227 1.00 72.91 126 LEU A O 1
ATOM 1017 N N . GLU A 1 127 ? -16.481 -33.772 41.717 1.00 66.69 127 GLU A N 1
ATOM 1018 C CA . GLU A 1 127 ? -15.803 -34.782 42.517 1.00 75.90 127 GLU A CA 1
ATOM 1019 C C . GLU A 1 127 ? -16.810 -35.775 43.097 1.00 86.25 127 GLU A C 1
ATOM 1020 O O . GLU A 1 127 ? -16.499 -36.952 43.289 1.00 92.73 127 GLU A O 1
ATOM 1026 N N . ARG A 1 128 ? -18.025 -35.297 43.351 1.00 84.30 128 ARG A N 1
ATOM 1027 C CA . ARG A 1 128 ? -19.064 -36.112 43.971 1.00 83.66 128 ARG A CA 1
ATOM 1028 C C . ARG A 1 128 ? -19.810 -36.990 42.956 1.00 80.39 128 ARG A C 1
ATOM 1029 O O . ARG A 1 128 ? -20.725 -37.725 43.315 1.00 84.11 128 ARG A O 1
ATOM 1037 N N . LEU A 1 129 ? -19.415 -36.917 41.690 1.00 77.00 129 LEU A N 1
ATOM 1038 C CA . LEU A 1 129 ? -20.015 -37.756 40.656 1.00 76.80 129 LEU A CA 1
ATOM 1039 C C . LEU A 1 129 ? -19.166 -38.985 40.359 1.00 85.29 129 LEU A C 1
ATOM 1040 O O . LEU A 1 129 ? -19.387 -39.676 39.362 1.00 89.56 129 LEU A O 1
ATOM 1045 N N . PHE A 1 130 ? -18.190 -39.249 41.222 1.00 84.91 130 PHE A N 1
ATOM 1046 C CA . PHE A 1 130 ? -17.240 -40.329 40.990 1.00 86.00 130 PHE A CA 1
ATOM 1047 C C . PHE A 1 130 ? -16.970 -41.133 42.263 1.00 91.49 130 PHE A C 1
ATOM 1048 O O . PHE A 1 130 ? -17.758 -41.111 43.212 1.00 93.55 130 PHE A O 1
ATOM 1056 N N . HIS A 1 155 ? -26.353 -41.583 32.837 1.00 94.22 155 HIS A N 1
ATOM 1057 C CA . HIS A 1 155 ? -26.119 -40.169 33.108 1.00 94.95 155 HIS A CA 1
ATOM 1058 C C . HIS A 1 155 ? -24.855 -39.693 32.402 1.00 102.24 155 HIS A C 1
ATOM 1059 O O . HIS A 1 155 ? -24.349 -40.371 31.504 1.00 104.35 155 HIS A O 1
ATOM 1066 N N . SER A 1 156 ? -24.371 -38.519 32.807 1.00 101.73 156 SER A N 1
ATOM 1067 C CA . SER A 1 156 ? -23.108 -37.938 32.333 1.00 97.93 156 SER A CA 1
ATOM 1068 C C . SER A 1 156 ? -23.037 -37.556 30.847 1.00 97.79 156 SER A C 1
ATOM 1069 O O . SER A 1 156 ? -22.166 -38.084 30.156 1.00 105.97 156 SER A O 1
ATOM 1072 N N . ALA A 1 157 ? -23.869 -36.645 30.322 1.00 90.93 157 ALA A N 1
ATOM 1073 C CA . ALA A 1 157 ? -24.886 -35.814 30.995 1.00 85.43 157 ALA A CA 1
ATOM 1074 C C . ALA A 1 157 ? -24.430 -34.998 32.203 1.00 84.72 157 ALA A C 1
ATOM 1075 O O . ALA A 1 157 ? -23.828 -33.935 32.041 1.00 86.80 157 ALA A O 1
ATOM 1077 N N . SER A 1 158 ? -24.741 -35.500 33.397 1.00 82.79 158 SER A N 1
ATOM 1078 C CA . SER A 1 158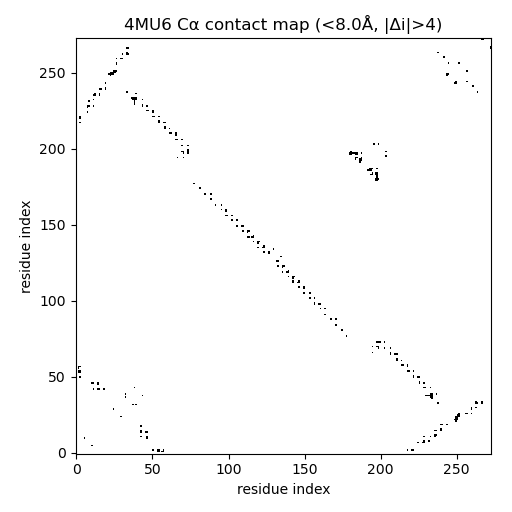 ? -24.329 -34.881 34.652 1.00 79.21 158 SER A CA 1
ATOM 1079 C C . SER A 1 158 ? -22.858 -34.476 34.626 1.00 72.62 158 SER A C 1
ATOM 1080 O O . SER A 1 158 ? -22.506 -33.352 34.992 1.00 70.23 158 SER A O 1
ATOM 1083 N N . ILE A 1 159 ? -22.003 -35.388 34.177 1.00 65.98 159 ILE A N 1
ATOM 1084 C CA . ILE A 1 159 ? -20.576 -35.107 34.095 1.00 64.06 159 ILE A CA 1
ATOM 1085 C C . ILE A 1 159 ? -20.232 -34.066 33.016 1.00 59.66 159 ILE A C 1
ATOM 1086 O O . ILE A 1 159 ? -19.489 -33.124 33.276 1.00 50.23 159 ILE A O 1
ATOM 1091 N N . GLU A 1 160 ? -20.789 -34.223 31.822 1.00 64.15 160 GLU A N 1
ATOM 1092 C CA . GLU A 1 160 ? -20.444 -33.335 30.718 1.00 68.32 160 GLU A CA 1
ATOM 1093 C C . GLU A 1 160 ? -20.896 -31.889 30.929 1.00 61.49 160 GLU A C 1
ATOM 1094 O O . GLU A 1 160 ? -20.187 -30.959 30.549 1.00 51.07 160 GLU A O 1
ATOM 1100 N N . ARG A 1 161 ? -22.059 -31.690 31.541 1.00 57.03 161 ARG A N 1
ATOM 1101 C CA . ARG A 1 161 ? -22.554 -30.328 31.714 1.00 58.33 161 ARG A CA 1
ATOM 1102 C C . ARG A 1 161 ? -21.898 -29.596 32.896 1.00 59.17 161 ARG A C 1
ATOM 1103 O O . ARG A 1 161 ? -21.830 -28.365 32.907 1.00 52.09 161 ARG A O 1
ATOM 1111 N N . LEU A 1 162 ? -21.402 -30.349 33.877 1.00 54.75 162 LEU A N 1
ATOM 1112 C CA . LEU A 1 162 ? -20.532 -29.768 34.898 1.00 41.87 162 LEU A CA 1
ATOM 1113 C C . LEU A 1 162 ? -19.218 -29.329 34.254 1.00 48.73 162 LEU A C 1
ATOM 1114 O O . LEU A 1 162 ? -18.668 -28.282 34.605 1.00 46.64 162 LEU A O 1
ATOM 1119 N N . GLN A 1 163 ? -18.718 -30.139 33.321 1.00 41.89 163 GLN A N 1
ATOM 1120 C CA . GLN A 1 163 ? -17.465 -29.834 32.632 1.00 46.65 163 GLN A CA 1
ATOM 1121 C C . GLN A 1 163 ? -17.590 -28.537 31.831 1.00 43.60 163 GLN A C 1
ATOM 1122 O O . GLN A 1 163 ? -16.655 -27.733 31.778 1.00 40.48 163 GLN A O 1
ATOM 1128 N N . ARG A 1 164 ? -18.746 -28.353 31.198 1.00 41.96 164 ARG A N 1
ATOM 1129 C CA . ARG A 1 164 ? -18.986 -27.180 30.375 1.00 47.33 164 ARG A CA 1
ATOM 1130 C C . ARG A 1 164 ? -19.118 -25.945 31.253 1.00 47.41 164 ARG A C 1
ATOM 1131 O O . ARG A 1 164 ? -18.627 -24.872 30.896 1.00 42.68 164 ARG A O 1
ATOM 1139 N N . SER A 1 165 ? -19.767 -26.107 32.405 1.00 45.72 165 SER A N 1
ATOM 1140 C CA . SER A 1 165 ? -19.893 -25.019 33.371 1.00 47.12 165 SER A CA 1
ATOM 1141 C C . SER A 1 165 ? -18.526 -24.608 33.881 1.00 48.23 165 SER A C 1
ATOM 1142 O O . SER A 1 165 ? -18.216 -23.412 33.949 1.00 47.18 165 SER A O 1
ATOM 1145 N N . ILE A 1 166 ? -17.708 -25.601 34.228 1.00 38.75 166 ILE A N 1
ATOM 1146 C CA . ILE A 1 166 ? -16.327 -25.346 34.627 1.00 35.00 166 ILE A CA 1
ATOM 1147 C C . ILE A 1 166 ? -15.556 -24.570 33.541 1.00 44.14 166 ILE A C 1
ATOM 1148 O O . ILE A 1 166 ? -14.874 -23.572 33.832 1.00 45.85 166 ILE A O 1
ATOM 1153 N N . ASN A 1 167 ? -15.672 -25.023 32.293 1.00 37.14 167 ASN A N 1
ATOM 1154 C CA . ASN A 1 167 ? -14.974 -24.368 31.195 1.00 43.25 167 ASN A CA 1
ATOM 1155 C C . ASN A 1 167 ? -15.410 -22.910 31.051 1.00 40.03 167 ASN A C 1
ATOM 1156 O O . ASN A 1 167 ? -14.576 -22.033 30.864 1.00 44.30 167 ASN A O 1
ATOM 1161 N N . GLU A 1 168 ? -16.710 -22.654 31.180 1.00 37.79 168 GLU A N 1
ATOM 1162 C CA . GLU A 1 168 ? -17.211 -21.288 31.111 1.00 46.25 168 GLU A CA 1
ATOM 1163 C C . GLU A 1 168 ? -16.687 -20.418 32.256 1.00 47.11 168 GLU A C 1
ATOM 1164 O O . GLU A 1 168 ? -16.318 -19.263 32.028 1.00 35.61 168 GLU A O 1
ATOM 1170 N N . ARG A 1 169 ? -16.640 -20.965 33.471 1.00 41.62 169 ARG A N 1
ATOM 1171 C CA . ARG A 1 169 ? -16.129 -20.203 34.610 1.00 41.66 169 ARG A CA 1
ATOM 1172 C C . ARG A 1 169 ? -14.679 -19.792 34.382 1.00 37.14 169 ARG A C 1
ATOM 1173 O O . ARG A 1 169 ? -14.293 -18.650 34.665 1.00 35.38 169 ARG A O 1
ATOM 1181 N N . GLU A 1 170 ? -13.879 -20.726 33.874 1.00 38.75 170 GLU A N 1
ATOM 1182 C CA . GLU A 1 170 ? -12.448 -20.484 33.676 1.00 38.02 170 GLU A CA 1
ATOM 1183 C C . GLU A 1 170 ? -12.163 -19.455 32.589 1.00 36.70 170 GLU A C 1
ATOM 1184 O O . GLU A 1 170 ? -11.233 -18.652 32.710 1.00 42.74 170 GLU A O 1
ATOM 1190 N N . ILE A 1 171 ? -12.947 -19.488 31.521 1.00 38.56 171 ILE A N 1
ATOM 1191 C CA . ILE A 1 171 ? -12.810 -18.491 30.465 1.00 38.77 171 ILE A CA 1
ATOM 1192 C C . ILE A 1 171 ? -13.195 -17.120 31.019 1.00 41.23 171 ILE A C 1
ATOM 1193 O O . ILE A 1 171 ? -12.562 -16.103 30.711 1.00 39.34 171 ILE A O 1
ATOM 1198 N N . LYS A 1 172 ? -14.231 -17.094 31.852 1.00 44.19 172 LYS A N 1
ATOM 1199 C CA . LYS A 1 172 ? -14.691 -15.832 32.407 1.00 42.43 172 LYS A CA 1
ATOM 1200 C C . LYS A 1 172 ? -13.597 -15.228 33.287 1.00 44.28 172 LYS A C 1
ATOM 1201 O O . LYS A 1 172 ? -13.326 -14.034 33.219 1.00 39.35 172 LYS A O 1
ATOM 1207 N N . ILE A 1 173 ? -12.950 -16.075 34.081 1.00 39.28 173 ILE A N 1
ATOM 1208 C CA . ILE A 1 173 ? -11.898 -15.621 34.975 1.00 40.90 173 ILE A CA 1
ATOM 1209 C C . ILE A 1 173 ? -10.688 -15.135 34.183 1.00 40.19 173 ILE A C 1
ATOM 1210 O O . ILE A 1 173 ? -10.078 -14.117 34.528 1.00 34.98 173 ILE A O 1
ATOM 1215 N N . GLN A 1 174 ? -10.350 -15.857 33.116 1.00 35.93 174 GLN A N 1
ATOM 1216 C CA . GLN A 1 174 ? -9.266 -15.429 32.243 1.00 37.69 174 GLN A CA 1
ATOM 1217 C C . GLN A 1 174 ? -9.569 -14.061 31.651 1.00 34.25 174 GLN A C 1
ATOM 1218 O O . GLN A 1 174 ? -8.681 -13.221 31.540 1.00 31.87 174 GLN A O 1
ATOM 1224 N N . SER A 1 175 ? -10.830 -13.842 31.296 1.00 29.33 175 SER A N 1
ATOM 1225 C CA . SER A 1 175 ? -11.226 -12.613 30.629 1.00 33.93 175 SER A CA 1
ATOM 1226 C C . SER A 1 175 ? -11.155 -11.433 31.587 1.00 38.48 175 SER A C 1
ATOM 1227 O O . SER A 1 175 ? -10.760 -10.337 31.199 1.00 36.04 175 SER A O 1
ATOM 1230 N N . LEU A 1 176 ? -11.531 -11.671 32.841 1.00 40.02 176 LEU A N 1
ATOM 1231 C CA . LEU A 1 176 ? -11.436 -10.656 33.877 1.00 37.78 176 LEU A CA 1
ATOM 1232 C C . LEU A 1 176 ? -9.994 -10.220 34.095 1.00 38.45 176 LEU A C 1
ATOM 1233 O O . LEU A 1 176 ? -9.719 -9.025 34.218 1.00 35.60 176 LEU A O 1
ATOM 1238 N N . PHE A 1 177 ? -9.077 -11.184 34.148 1.00 44.83 177 PHE A N 1
ATOM 1239 C CA . PHE A 1 177 ? -7.661 -10.861 34.317 1.00 39.43 177 PHE A CA 1
ATOM 1240 C C . PHE A 1 177 ? -7.143 -10.057 33.127 1.00 39.78 177 PHE A C 1
ATOM 1241 O O . PHE A 1 177 ? -6.333 -9.146 33.309 1.00 36.50 177 PHE A O 1
ATOM 1249 N N . GLU A 1 178 ? -7.603 -10.396 31.920 1.00 28.37 178 GLU A N 1
ATOM 1250 C CA . GLU A 1 178 ? -7.273 -9.607 30.734 1.00 36.48 178 GLU A CA 1
ATOM 1251 C C . GLU A 1 178 ? -7.926 -8.223 30.777 1.00 34.91 178 GLU A C 1
ATOM 1252 O O . GLU A 1 178 ? -7.338 -7.228 30.338 1.00 32.08 178 GLU A O 1
ATOM 1258 N N . GLN A 1 179 ? -9.150 -8.166 31.295 1.00 31.42 179 GLN A N 1
ATOM 1259 C CA . GLN A 1 179 ? -9.854 -6.900 31.431 1.00 28.57 179 GLN A CA 1
ATOM 1260 C C . GLN A 1 179 ? -9.051 -5.989 32.350 1.00 32.06 179 GLN A C 1
ATOM 1261 O O . GLN A 1 179 ? -8.893 -4.782 32.088 1.00 30.47 179 GLN A O 1
ATOM 1267 N N . GLU A 1 180 ? -8.524 -6.579 33.420 1.00 28.14 180 GLU A N 1
ATOM 1268 C CA . GLU A 1 180 ? -7.765 -5.818 34.405 1.00 33.24 180 GLU A CA 1
ATOM 1269 C C . GLU A 1 180 ? -6.513 -5.163 33.815 1.00 33.57 180 GLU A C 1
ATOM 1270 O O . GLU A 1 180 ? -6.321 -3.950 33.921 1.00 32.40 180 GLU A O 1
ATOM 1276 N N . VAL A 1 181 ? -5.656 -5.961 33.195 1.00 35.68 181 VAL A N 1
ATOM 1277 C CA . VAL A 1 181 ? -4.427 -5.411 32.645 1.00 34.08 181 VAL A CA 1
ATOM 1278 C C . VAL A 1 181 ? -4.717 -4.404 31.511 1.00 34.36 181 VAL A C 1
ATOM 1279 O O . VAL A 1 181 ? -4.039 -3.386 31.405 1.00 31.09 181 VAL A O 1
ATOM 1283 N N . ASN A 1 182 ? -5.728 -4.673 30.689 1.00 34.44 182 ASN A N 1
ATOM 1284 C CA . ASN A 1 182 ? -6.120 -3.728 29.637 1.00 34.37 182 ASN A CA 1
ATOM 1285 C C . ASN A 1 182 ? -6.592 -2.374 30.153 1.00 29.54 182 ASN A C 1
ATOM 1286 O O . ASN A 1 182 ? -6.235 -1.326 29.601 1.00 31.75 182 ASN A O 1
ATOM 1291 N N . ASN A 1 183 ? -7.413 -2.392 31.193 1.00 37.00 183 ASN A N 1
ATOM 1292 C CA . ASN A 1 183 ? -7.830 -1.142 31.805 1.00 35.56 183 ASN A CA 1
ATOM 1293 C C . ASN A 1 183 ? -6.638 -0.420 32.404 1.00 36.14 183 ASN A C 1
ATOM 1294 O O . ASN A 1 183 ? -6.558 0.801 32.363 1.00 32.74 183 ASN A O 1
ATOM 1299 N N . LYS A 1 184 ? -5.682 -1.168 32.934 1.00 44.05 184 LYS A N 1
ATOM 1300 C CA . LYS A 1 184 ? -4.497 -0.511 33.459 1.00 43.33 184 LYS A CA 1
ATOM 1301 C C . LYS A 1 184 ? -3.677 0.158 32.361 1.00 38.35 184 LYS A C 1
ATOM 1302 O O . LYS A 1 184 ? -3.195 1.268 32.552 1.00 32.49 184 LYS A O 1
ATOM 1308 N N . ILE A 1 185 ? -3.539 -0.504 31.214 1.00 30.25 185 ILE A N 1
ATOM 1309 C CA . ILE A 1 185 ? -2.843 0.097 30.078 1.00 29.45 185 ILE A CA 1
ATOM 1310 C C . ILE A 1 185 ? -3.548 1.383 29.632 1.00 35.28 185 ILE A C 1
ATOM 1311 O O . ILE A 1 185 ? -2.899 2.394 29.378 1.00 35.94 185 ILE A O 1
ATOM 1316 N N . LYS A 1 186 ? -4.876 1.352 29.582 1.00 32.94 186 LYS A N 1
ATOM 1317 C CA . LYS A 1 186 ? -5.644 2.507 29.119 1.00 35.96 186 LYS A CA 1
ATOM 1318 C C . LYS A 1 186 ? -5.550 3.641 30.126 1.00 34.24 186 LYS A C 1
ATOM 1319 O O . LYS A 1 186 ? -5.697 4.807 29.780 1.00 31.74 186 LYS A O 1
ATOM 1325 N N . LEU A 1 187 ? -5.335 3.288 31.388 1.00 33.58 187 LEU A N 1
ATOM 1326 C CA . LEU A 1 187 ? -5.193 4.294 32.407 1.00 34.44 187 LEU A CA 1
ATOM 1327 C C . LEU A 1 187 ? -3.835 4.955 32.251 1.00 41.00 187 LEU A C 1
ATOM 1328 O O . LEU A 1 187 ? -3.719 6.163 32.412 1.00 36.05 187 LEU A O 1
ATOM 1333 N N . ASN A 1 188 ? -2.825 4.160 31.907 1.00 39.06 188 ASN A N 1
ATOM 1334 C CA . ASN A 1 188 ? -1.500 4.695 31.640 1.00 36.14 188 ASN A CA 1
ATOM 1335 C C . ASN A 1 188 ? -1.445 5.621 30.421 1.00 37.62 188 ASN A C 1
ATOM 1336 O O . ASN A 1 188 ? -0.798 6.670 30.473 1.00 31.47 188 ASN A O 1
ATOM 1341 N N . GLU A 1 189 ? -2.116 5.234 29.332 1.00 36.42 189 GLU A N 1
ATOM 1342 C CA . GLU A 1 189 ? -2.129 6.047 28.123 1.00 33.09 189 GLU A CA 1
ATOM 1343 C C . GLU A 1 189 ? -2.882 7.357 28.359 1.00 34.26 189 GLU A C 1
ATOM 1344 O O . GLU A 1 189 ? -2.594 8.359 27.709 1.00 41.23 189 GLU A O 1
ATOM 1350 N N . ILE A 1 190 ? -3.838 7.339 29.288 1.00 36.18 190 ILE A N 1
ATOM 1351 C CA . ILE A 1 190 ? -4.531 8.554 29.714 1.00 41.65 190 ILE A CA 1
ATOM 1352 C C . ILE A 1 190 ? -3.568 9.496 30.410 1.00 41.48 190 ILE A C 1
ATOM 1353 O O . ILE A 1 190 ? -3.589 10.695 30.173 1.00 38.15 190 ILE A O 1
ATOM 1358 N N . GLU A 1 191 ? -2.723 8.946 31.274 1.00 44.14 191 GLU A N 1
ATOM 1359 C CA . GLU A 1 191 ? -1.758 9.773 31.978 1.00 40.33 191 GLU A CA 1
ATOM 1360 C C . GLU A 1 191 ? -0.814 10.416 30.984 1.00 40.08 191 GLU A C 1
ATOM 1361 O O . GLU A 1 191 ? -0.413 11.569 31.163 1.00 34.78 191 GLU A O 1
ATOM 1367 N N . LYS A 1 192 ? -0.475 9.679 29.928 1.00 28.60 192 LYS A N 1
ATOM 1368 C CA . LYS A 1 192 ? 0.423 10.202 28.905 1.00 35.17 192 LYS A CA 1
ATOM 1369 C C . LYS A 1 192 ? -0.217 11.367 28.156 1.00 33.57 192 LYS A C 1
ATOM 1370 O O . LYS A 1 192 ? 0.437 12.371 27.886 1.00 38.80 192 LYS A O 1
ATOM 1376 N N . ARG A 1 193 ? -1.496 11.226 27.818 1.00 31.58 193 ARG A N 1
ATOM 1377 C CA . ARG A 1 193 ? -2.191 12.285 27.108 1.00 32.37 193 ARG A CA 1
ATOM 1378 C C . ARG A 1 193 ? -2.418 13.489 28.017 1.00 35.00 193 ARG A C 1
ATOM 1379 O O . ARG A 1 193 ? -2.420 14.624 27.545 1.00 34.41 193 ARG A O 1
ATOM 1387 N N . ALA A 1 194 ? -2.593 13.242 29.313 1.00 33.42 194 ALA A N 1
ATOM 1388 C CA . ALA A 1 194 ? -2.722 14.332 30.282 1.00 35.55 194 ALA A CA 1
ATOM 1389 C C . ALA A 1 194 ? -1.440 15.156 30.351 1.00 39.96 194 ALA A C 1
ATOM 1390 O O . ALA A 1 194 ? -1.475 16.385 30.370 1.00 37.70 194 ALA A O 1
ATOM 1392 N N . SER A 1 195 ? -0.305 14.470 30.381 1.00 41.99 195 SER A N 1
ATOM 1393 C CA . SER A 1 195 ? 0.982 15.150 30.459 1.00 37.00 195 SER A CA 1
ATOM 1394 C C . SER A 1 195 ? 1.234 16.029 29.254 1.00 36.30 195 SER A C 1
ATOM 1395 O O . SER A 1 195 ? 1.820 17.110 29.371 1.00 36.83 195 SER A O 1
ATOM 1398 N N . VAL A 1 196 ? 0.792 15.562 28.090 1.00 32.73 196 VAL A N 1
ATOM 1399 C CA . VAL A 1 196 ? 0.950 16.326 26.870 1.00 26.00 196 VAL A CA 1
ATOM 1400 C C . VAL A 1 196 ? 0.106 17.603 26.945 1.00 35.54 196 VAL A C 1
ATOM 1401 O O . VAL A 1 196 ? 0.612 18.695 26.666 1.00 30.52 196 VAL A O 1
ATOM 1405 N N . ARG A 1 197 ? -1.166 17.466 27.322 1.00 31.07 197 ARG A N 1
ATOM 1406 C CA . ARG A 1 197 ? -2.036 18.636 27.478 1.00 38.70 197 ARG A CA 1
ATOM 1407 C C . ARG A 1 197 ? -1.470 19.638 28.473 1.00 42.92 197 ARG A C 1
ATOM 1408 O O . ARG A 1 197 ? -1.633 20.842 28.308 1.00 35.33 197 ARG A O 1
ATOM 1416 N N . SER A 1 198 ? -0.804 19.143 29.509 1.00 38.70 198 SER A N 1
ATOM 1417 C CA . SER A 1 198 ? -0.239 20.037 30.514 1.00 36.32 198 SER A CA 1
ATOM 1418 C C . SER A 1 198 ? 0.921 20.850 29.919 1.00 37.48 198 SER A C 1
ATOM 1419 O O . SER A 1 198 ? 1.077 22.047 30.210 1.00 36.23 198 SER A O 1
ATOM 1422 N N . GLN A 1 199 ? 1.726 20.188 29.089 1.00 37.33 199 GLN A N 1
ATOM 1423 C CA . GLN A 1 199 ? 2.799 20.851 28.365 1.00 42.10 199 GLN A CA 1
ATOM 1424 C C . GLN A 1 199 ? 2.255 21.879 27.382 1.00 36.62 199 GLN A C 1
ATOM 1425 O O . GLN A 1 199 ? 2.818 22.956 27.271 1.00 34.55 199 GLN A O 1
ATOM 1431 N N . HIS A 1 200 ? 1.169 21.559 26.674 1.00 35.06 200 HIS A N 1
ATOM 1432 C CA . HIS A 1 200 ? 0.617 22.501 25.689 1.00 35.07 200 HIS A CA 1
ATOM 1433 C C . HIS A 1 200 ? 0.135 23.753 26.401 1.00 35.70 200 HIS A C 1
ATOM 1434 O O . HIS A 1 200 ? 0.234 24.859 25.865 1.00 33.70 200 HIS A O 1
ATOM 1441 N N . HIS A 1 201 ? -0.408 23.553 27.598 1.00 36.81 201 HIS A N 1
ATOM 1442 C CA . HIS A 1 201 ? -0.972 24.627 28.403 1.00 35.04 201 HIS A CA 1
ATOM 1443 C C . HIS A 1 201 ? 0.115 25.577 28.902 1.00 37.30 201 HIS A C 1
ATOM 1444 O O . HIS A 1 201 ? -0.008 26.799 28.793 1.00 38.34 201 HIS A O 1
ATOM 1451 N N . THR A 1 202 ? 1.177 25.002 29.454 1.00 37.58 202 THR A N 1
ATOM 1452 C CA . THR A 1 202 ? 2.330 25.774 29.871 1.00 33.18 202 THR A CA 1
ATOM 1453 C C . THR A 1 202 ? 2.836 26.710 28.753 1.00 41.46 202 THR A C 1
ATOM 1454 O O . THR A 1 202 ? 2.975 27.915 28.976 1.00 39.86 202 THR A O 1
ATOM 1458 N N . LYS A 1 203 ? 3.061 26.176 27.551 1.00 31.05 203 LYS A N 1
ATOM 1459 C CA . LYS A 1 203 ? 3.494 27.013 26.425 1.00 29.83 203 LYS A CA 1
ATOM 1460 C C . LYS A 1 203 ? 2.489 28.114 26.066 1.00 34.06 203 LYS A C 1
ATOM 1461 O O . LYS A 1 203 ? 2.884 29.236 25.746 1.00 33.44 203 LYS A O 1
ATOM 1467 N N . ARG A 1 204 ? 1.196 27.800 26.116 1.00 35.84 204 ARG A N 1
ATOM 1468 C CA . ARG A 1 204 ? 0.182 28.810 25.849 1.00 36.42 204 ARG A CA 1
ATOM 1469 C C . ARG A 1 204 ? 0.237 29.924 26.895 1.00 38.58 204 ARG A C 1
ATOM 1470 O O . ARG A 1 204 ? 0.159 31.109 26.551 1.00 33.48 204 ARG A O 1
ATOM 1478 N N . VAL A 1 205 ? 0.404 29.542 28.160 1.00 29.67 205 VAL A N 1
ATOM 1479 C CA . VAL A 1 205 ? 0.553 30.516 29.247 1.00 31.81 205 VAL A CA 1
ATOM 1480 C C . VAL A 1 205 ? 1.771 31.412 29.043 1.00 33.60 205 VAL A C 1
ATOM 1481 O O . VAL A 1 205 ? 1.707 32.619 29.268 1.00 27.83 205 VAL A O 1
ATOM 1485 N N . LYS A 1 206 ? 2.888 30.826 28.626 1.00 30.34 206 LYS A N 1
ATOM 1486 C CA . LYS A 1 206 ? 4.091 31.620 28.372 1.00 27.82 206 LYS A CA 1
ATOM 1487 C C . LYS A 1 206 ? 3.875 32.626 27.226 1.00 36.92 206 LYS A C 1
ATOM 1488 O O . LYS A 1 206 ? 4.301 33.780 27.313 1.00 34.34 206 LYS A O 1
ATOM 1494 N N . ARG A 1 207 ? 3.206 32.195 26.156 1.00 30.64 207 ARG A N 1
ATOM 1495 C CA . ARG A 1 207 ? 2.927 33.114 25.056 1.00 37.54 207 ARG A CA 1
ATOM 1496 C C . ARG A 1 207 ? 1.963 34.217 25.511 1.00 39.52 207 ARG A C 1
ATOM 1497 O O . ARG A 1 207 ? 2.131 35.380 25.147 1.00 34.69 207 ARG A O 1
ATOM 1505 N N . ALA A 1 208 ? 0.974 33.840 26.317 1.00 31.88 208 ALA A N 1
ATOM 1506 C CA . ALA A 1 208 ? 0.016 34.781 26.856 1.00 34.66 208 ALA A CA 1
ATOM 1507 C C . ALA A 1 208 ? 0.689 35.795 27.786 1.00 38.20 208 ALA A C 1
ATOM 1508 O O . ALA A 1 208 ? 0.293 36.956 27.849 1.00 34.12 208 ALA A O 1
ATOM 1510 N N . GLN A 1 209 ? 1.715 35.358 28.500 1.00 38.16 209 GLN A N 1
ATOM 1511 C CA . GLN A 1 209 ? 2.471 36.288 29.320 1.00 39.09 209 GLN A CA 1
ATOM 1512 C C . GLN A 1 209 ? 3.179 37.314 28.427 1.00 39.56 209 GLN A C 1
ATOM 1513 O O . GLN A 1 209 ? 3.175 38.526 28.714 1.00 34.63 209 GLN A O 1
ATOM 1519 N N . ALA A 1 210 ? 3.779 36.825 27.340 1.00 30.32 210 ALA A N 1
ATOM 1520 C CA . ALA A 1 210 ? 4.502 37.697 26.418 1.00 28.87 210 ALA A CA 1
ATOM 1521 C C . ALA A 1 210 ? 3.563 38.722 25.811 1.00 31.56 210 ALA A C 1
ATOM 1522 O O . ALA A 1 210 ? 3.963 39.856 25.536 1.00 35.03 210 ALA A O 1
ATOM 1524 N N . ARG A 1 211 ? 2.316 38.322 25.585 1.00 25.84 211 ARG A N 1
ATOM 1525 C CA . ARG A 1 211 ? 1.353 39.237 24.991 1.00 29.17 211 ARG A CA 1
ATOM 1526 C C . ARG A 1 211 ? 1.096 40.450 25.882 1.00 35.93 211 ARG A C 1
ATOM 1527 O O . ARG A 1 211 ? 0.891 41.553 25.376 1.00 35.14 211 ARG A O 1
ATOM 1535 N N . ILE A 1 212 ? 1.126 40.249 27.200 1.00 35.53 212 ILE A N 1
ATOM 1536 C CA . ILE A 1 212 ? 0.984 41.361 28.137 1.00 34.89 212 ILE A CA 1
ATOM 1537 C C . ILE A 1 212 ? 2.076 42.404 27.901 1.00 30.25 212 ILE A C 1
ATOM 1538 O O . ILE A 1 212 ? 1.808 43.587 27.878 1.00 31.64 212 ILE A O 1
ATOM 1543 N N . GLY A 1 213 ? 3.312 41.954 27.728 1.00 39.52 213 GLY A N 1
ATOM 1544 C CA . GLY A 1 213 ? 4.412 42.860 27.467 1.00 37.95 213 GLY A CA 1
ATOM 1545 C C . GLY A 1 213 ? 4.283 43.504 26.097 1.00 39.85 213 GLY A C 1
ATOM 1546 O O . GLY A 1 213 ? 4.436 44.719 25.958 1.00 34.16 213 GLY A O 1
ATOM 1547 N N . TYR A 1 214 ? 3.988 42.693 25.084 1.00 32.41 214 TYR A N 1
ATOM 1548 C CA . TYR A 1 214 ? 3.877 43.213 23.722 1.00 33.72 214 TYR A CA 1
ATOM 1549 C C . TYR A 1 214 ? 2.772 44.249 23.611 1.00 33.63 214 TYR A C 1
ATOM 1550 O O . TYR A 1 214 ? 2.962 45.306 23.010 1.00 31.51 214 TYR A O 1
ATOM 1559 N N . ASN A 1 215 ? 1.613 43.947 24.187 1.00 33.17 215 ASN A N 1
ATOM 1560 C CA . ASN A 1 215 ? 0.459 44.823 24.048 1.00 33.26 215 ASN A CA 1
ATOM 1561 C C . ASN A 1 215 ? 0.623 46.169 24.780 1.00 42.05 215 ASN A C 1
ATOM 1562 O O . ASN A 1 215 ? -0.160 47.091 24.568 1.00 46.29 215 ASN A O 1
ATOM 1567 N N . SER A 1 216 ? 1.638 46.283 25.636 1.00 39.94 216 SER A N 1
ATOM 1568 C CA . SER A 1 216 ? 1.892 47.553 26.306 1.00 35.04 216 SER A CA 1
ATOM 1569 C C . SER A 1 216 ? 3.101 48.352 25.786 1.00 33.20 216 SER A C 1
ATOM 1570 O O . SER A 1 216 ? 3.081 49.571 25.838 1.00 38.77 216 SER A O 1
ATOM 1573 N N . THR A 1 217 ? 4.147 47.693 25.292 1.00 33.31 217 THR A N 1
ATOM 1574 C CA . THR A 1 217 ? 5.312 48.426 24.765 1.00 32.16 217 THR A CA 1
ATOM 1575 C C . THR A 1 217 ? 5.461 48.350 23.251 1.00 34.10 217 THR A C 1
ATOM 1576 O O . THR A 1 217 ? 6.088 49.209 22.644 1.00 43.14 217 THR A O 1
ATOM 1580 N N . GLY A 1 218 ? 4.941 47.284 22.653 1.00 38.79 218 GLY A N 1
ATOM 1581 C CA . GLY A 1 218 ? 5.177 47.014 21.251 1.00 36.80 218 GLY A CA 1
ATOM 1582 C C . GLY A 1 218 ? 6.411 46.153 21.017 1.00 32.14 218 GLY A C 1
ATOM 1583 O O . GLY A 1 218 ? 6.690 45.774 19.891 1.00 32.18 218 GLY A O 1
ATOM 1584 N N . GLU A 1 219 ? 7.155 45.844 22.072 1.00 31.38 219 GLU A N 1
ATOM 1585 C CA . GLU A 1 219 ? 8.351 45.003 21.944 1.00 38.49 219 GLU A CA 1
ATOM 1586 C C . GLU A 1 219 ? 8.054 43.517 22.179 1.00 35.67 219 GLU A C 1
ATOM 1587 O O . GLU A 1 219 ? 6.980 43.159 22.668 1.00 39.95 219 GLU A O 1
ATOM 1593 N N . ASP A 1 220 ? 9.022 42.669 21.836 1.00 35.87 220 ASP A N 1
ATOM 1594 C CA . ASP A 1 220 ? 8.980 41.238 22.146 1.00 41.07 220 ASP A CA 1
ATOM 1595 C C . ASP A 1 220 ? 7.804 40.543 21.461 1.00 36.34 220 ASP A C 1
ATOM 1596 O O . ASP A 1 220 ? 7.120 39.728 22.073 1.00 30.23 220 ASP A O 1
ATOM 1601 N N . ILE A 1 221 ? 7.561 40.871 20.193 1.00 31.74 221 ILE A N 1
ATOM 1602 C CA . ILE A 1 221 ? 6.576 40.121 19.426 1.00 34.55 221 ILE A CA 1
ATOM 1603 C C . ILE A 1 221 ? 6.946 38.637 19.415 1.00 28.64 221 ILE A C 1
ATOM 1604 O O . ILE A 1 221 ? 6.069 37.778 19.497 1.00 27.61 221 ILE A O 1
ATOM 1609 N N . LEU A 1 222 ? 8.242 38.334 19.340 1.00 28.70 222 LEU A N 1
ATOM 1610 C CA . LEU A 1 222 ? 8.656 36.952 19.076 1.00 35.96 222 LEU A CA 1
ATOM 1611 C C . LEU A 1 222 ? 8.255 35.973 20.170 1.00 41.76 222 LEU A C 1
ATOM 1612 O O . LEU A 1 222 ? 7.971 34.814 19.869 1.00 38.67 222 LEU A O 1
ATOM 1617 N N . SER A 1 223 ? 8.207 36.430 21.427 1.00 32.62 223 SER A N 1
ATOM 1618 C CA . SER A 1 223 ? 7.850 35.528 22.531 1.00 30.32 223 SER A CA 1
ATOM 1619 C C . SER A 1 223 ? 6.350 35.224 22.550 1.00 30.35 223 SER A C 1
ATOM 1620 O O . SER A 1 223 ? 5.897 34.368 23.299 1.00 29.61 223 SER A O 1
ATOM 1623 N N . THR A 1 224 ? 5.575 35.904 21.711 1.00 31.02 224 THR A N 1
ATOM 1624 C CA . THR A 1 224 ? 4.172 35.525 21.566 1.00 34.06 224 THR A CA 1
ATOM 1625 C C . THR A 1 224 ? 3.980 34.450 20.488 1.00 35.76 224 THR A C 1
ATOM 1626 O O . THR A 1 224 ? 2.856 34.025 20.229 1.00 28.94 224 THR A O 1
ATOM 1630 N N . LEU A 1 225 ? 5.066 34.025 19.844 1.00 38.78 225 LEU A N 1
ATOM 1631 C CA . LEU A 1 225 ? 4.948 33.064 18.739 1.00 31.58 225 LEU A CA 1
ATOM 1632 C C . LEU A 1 225 ? 5.681 31.762 19.028 1.00 31.78 225 LEU A C 1
ATOM 1633 O O . LEU A 1 225 ? 6.682 31.756 19.747 1.00 29.94 225 LEU A O 1
ATOM 1638 N N . SER A 1 226 ? 5.199 30.670 18.437 1.00 37.57 226 SER A N 1
ATOM 1639 C CA . SER A 1 226 ? 5.906 29.396 18.483 1.00 36.08 226 SER A CA 1
ATOM 1640 C C . SER A 1 226 ? 7.158 29.560 17.644 1.00 40.55 226 SER A C 1
ATOM 1641 O O . SER A 1 226 ? 7.239 30.487 16.840 1.00 32.64 226 SER A O 1
ATOM 1644 N N . GLY A 1 227 ? 8.121 28.655 17.812 1.00 38.94 227 GLY A N 1
ATOM 1645 C CA . GLY A 1 227 ? 9.381 28.741 17.090 1.00 36.39 227 GLY A CA 1
ATOM 1646 C C . GLY A 1 227 ? 9.199 28.781 15.580 1.00 35.78 227 GLY A C 1
ATOM 1647 O O . GLY A 1 227 ? 9.866 29.542 14.876 1.00 30.05 227 GLY A O 1
ATOM 1648 N N . LYS A 1 228 ? 8.280 27.958 15.091 1.00 40.22 228 LYS A N 1
ATOM 1649 C CA . LYS A 1 228 ? 7.995 27.874 13.665 1.00 36.10 228 LYS A CA 1
ATOM 1650 C C . LYS A 1 228 ? 7.396 29.176 13.144 1.00 40.97 228 LYS A C 1
ATOM 1651 O O . LYS A 1 228 ? 7.699 29.597 12.025 1.00 32.43 228 LYS A O 1
ATOM 1657 N N . ASN A 1 229 ? 6.551 29.811 13.957 1.00 37.79 229 ASN A N 1
ATOM 1658 C CA . ASN A 1 229 ? 5.954 31.091 13.575 1.00 36.04 229 ASN A CA 1
ATOM 1659 C C . ASN A 1 229 ? 6.912 32.288 13.643 1.00 31.79 229 ASN A C 1
ATOM 1660 O O . ASN A 1 229 ? 6.851 33.176 12.783 1.00 29.49 229 ASN A O 1
ATOM 1665 N N . GLN A 1 230 ? 7.808 32.293 14.632 1.00 26.16 230 GLN A N 1
ATOM 1666 C CA . GLN A 1 230 ? 8.880 33.284 14.694 1.00 31.75 230 GLN A CA 1
ATOM 1667 C C . GLN A 1 230 ? 9.654 33.291 13.381 1.00 35.38 230 GLN A C 1
ATOM 1668 O O . GLN A 1 230 ? 10.060 34.348 12.886 1.00 36.92 230 GLN A O 1
ATOM 1674 N N . SER A 1 231 ? 9.849 32.093 12.830 1.00 27.92 231 SER A N 1
ATOM 1675 C CA . SER A 1 231 ? 10.614 31.895 11.610 1.00 34.26 231 SER A CA 1
ATOM 1676 C C . SER A 1 231 ? 9.920 32.540 10.415 1.00 41.75 231 SER A C 1
ATOM 1677 O O . SER A 1 231 ? 10.538 33.249 9.614 1.00 32.96 231 SER A O 1
ATOM 1680 N N . ILE A 1 232 ? 8.627 32.265 10.292 1.00 45.38 232 ILE A N 1
ATOM 1681 C CA . ILE A 1 232 ? 7.835 32.829 9.219 1.00 36.07 232 ILE A CA 1
ATOM 1682 C C . ILE A 1 232 ? 7.830 34.349 9.334 1.00 38.36 232 ILE A C 1
ATOM 1683 O O . ILE A 1 232 ? 8.037 35.046 8.336 1.00 36.21 232 ILE A O 1
ATOM 1688 N N . LEU A 1 233 ? 7.654 34.859 10.556 1.00 31.79 233 LEU A N 1
ATOM 1689 C CA . LEU A 1 233 ? 7.653 36.297 10.784 1.00 34.76 233 LEU A CA 1
ATOM 1690 C C . LEU A 1 233 ? 8.986 36.928 10.401 1.00 36.98 233 LEU A C 1
ATOM 1691 O O . LEU A 1 233 ? 9.030 37.954 9.698 1.00 31.98 233 LEU A O 1
ATOM 1696 N N . LEU A 1 234 ? 10.072 36.310 10.849 1.00 29.62 234 LEU A N 1
ATOM 1697 C CA . LEU A 1 234 ? 11.375 36.917 10.639 1.00 32.18 234 LEU A CA 1
ATOM 1698 C C . LEU A 1 234 ? 11.778 36.910 9.173 1.00 33.11 234 LEU A C 1
ATOM 1699 O O . LEU A 1 234 ? 12.462 37.827 8.722 1.00 37.72 234 LEU A O 1
ATOM 1704 N N . ARG A 1 235 ? 11.353 35.900 8.413 1.00 33.74 235 ARG A N 1
ATOM 1705 C CA . ARG A 1 235 ? 11.725 35.892 7.000 1.00 35.40 235 ARG A CA 1
ATOM 1706 C C . ARG A 1 235 ? 11.003 37.009 6.248 1.00 37.75 235 ARG A C 1
ATOM 1707 O O . ARG A 1 235 ? 11.589 37.681 5.400 1.00 40.65 235 ARG A O 1
ATOM 1715 N N . SER A 1 236 ? 9.731 37.205 6.569 1.00 35.67 236 SER A N 1
ATOM 1716 C CA . SER A 1 236 ? 8.940 38.232 5.923 1.00 37.83 236 SER A CA 1
ATOM 1717 C C . SER A 1 236 ? 9.498 39.615 6.249 1.00 37.90 236 SER A C 1
ATOM 1718 O O . SER A 1 236 ? 9.503 40.492 5.398 1.00 34.64 236 SER A O 1
ATOM 1721 N N . ILE A 1 237 ? 9.990 39.801 7.471 1.00 31.65 237 ILE A N 1
ATOM 1722 C CA . ILE A 1 237 ? 10.551 41.089 7.842 1.00 32.78 237 ILE A CA 1
ATOM 1723 C C . ILE A 1 237 ? 11.898 41.287 7.188 1.00 31.76 237 ILE A C 1
ATOM 1724 O O . ILE A 1 237 ? 12.181 42.362 6.669 1.00 34.13 237 ILE A O 1
ATOM 1729 N N . GLN A 1 238 ? 12.724 40.246 7.197 1.00 34.52 238 GLN A N 1
ATOM 1730 C CA . GLN A 1 238 ? 14.042 40.326 6.565 1.00 38.35 238 GLN A CA 1
ATOM 1731 C C . GLN A 1 238 ? 13.954 40.685 5.081 1.00 39.82 238 GLN A C 1
ATOM 1732 O O . GLN A 1 238 ? 14.730 41.510 4.590 1.00 33.45 238 GLN A O 1
ATOM 1738 N N . LYS A 1 239 ? 13.020 40.062 4.369 1.00 29.64 239 LYS A N 1
ATOM 1739 C CA . LYS A 1 239 ? 12.847 40.359 2.948 1.00 34.31 239 LYS A CA 1
ATOM 1740 C C . LYS A 1 239 ? 12.445 41.824 2.730 1.00 35.44 239 LYS A C 1
ATOM 1741 O O . LYS A 1 239 ? 12.993 42.503 1.866 1.00 33.61 239 LYS A O 1
ATOM 1747 N N . GLN A 1 240 ? 11.488 42.295 3.523 1.00 37.43 240 GLN A N 1
ATOM 1748 C CA . GLN A 1 240 ? 10.986 43.663 3.412 1.00 38.04 240 GLN A CA 1
ATOM 1749 C C . GLN A 1 240 ? 12.048 44.699 3.784 1.00 42.43 240 GLN A C 1
ATOM 1750 O O . GLN A 1 240 ? 12.182 45.730 3.123 1.00 32.78 240 GLN A O 1
ATOM 1756 N N . HIS A 1 241 ? 12.817 44.428 4.830 1.00 44.07 241 HIS A N 1
ATOM 1757 C CA . HIS A 1 241 ? 13.823 45.396 5.252 1.00 43.03 241 HIS A CA 1
ATOM 1758 C C . HIS A 1 241 ? 14.978 45.499 4.261 1.00 42.66 241 HIS A C 1
ATOM 1759 O O . HIS A 1 241 ? 15.444 46.609 3.964 1.00 37.19 241 HIS A O 1
ATOM 1766 N N . HIS A 1 242 ? 15.435 44.358 3.749 1.00 41.66 242 HIS A N 1
ATOM 1767 C CA . HIS A 1 242 ? 16.479 44.355 2.723 1.00 40.22 242 HIS A CA 1
ATOM 1768 C C . HIS A 1 242 ? 16.018 45.139 1.506 1.00 35.74 242 HIS A C 1
ATOM 1769 O O . HIS A 1 242 ? 16.771 45.935 0.955 1.00 34.70 242 HIS A O 1
ATOM 1776 N N . ALA A 1 243 ? 14.779 44.902 1.095 1.00 31.23 243 ALA A N 1
ATOM 1777 C CA . ALA A 1 243 ? 14.221 45.591 -0.059 1.00 37.35 243 ALA A CA 1
ATOM 1778 C C . ALA A 1 243 ? 14.185 47.115 0.144 1.00 35.27 243 ALA A C 1
ATOM 1779 O O . ALA A 1 243 ? 14.641 47.857 -0.714 1.00 32.34 243 ALA A O 1
ATOM 1781 N N . LEU A 1 244 ? 13.657 47.571 1.280 1.00 29.84 244 LEU A N 1
ATOM 1782 C CA . LEU A 1 244 ? 13.571 49.001 1.563 1.00 32.65 244 LEU A CA 1
ATOM 1783 C C . LEU A 1 244 ? 14.964 49.627 1.720 1.00 36.59 244 LEU A C 1
ATOM 1784 O O . LEU A 1 244 ? 15.194 50.765 1.294 1.00 35.91 244 LEU A O 1
ATOM 1789 N N . GLU A 1 245 ? 15.889 48.884 2.32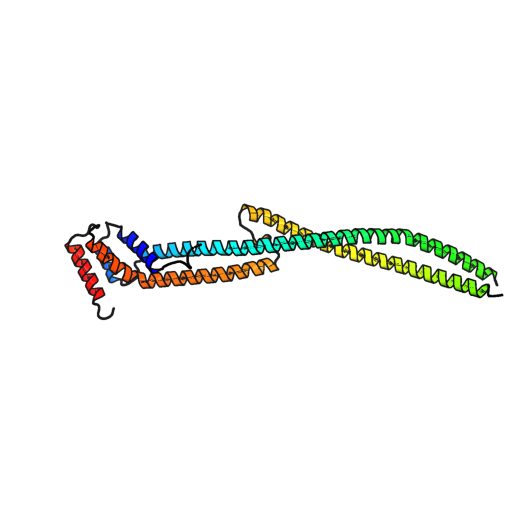6 1.00 31.96 245 GLU A N 1
ATOM 1790 C CA . GLU A 1 245 ? 17.276 49.334 2.427 1.00 37.66 245 GLU A CA 1
ATOM 1791 C C . GLU A 1 245 ? 17.873 49.590 1.030 1.00 41.53 245 GLU A C 1
ATOM 1792 O O . GLU A 1 245 ? 18.511 50.621 0.793 1.00 38.56 245 GLU A O 1
ATOM 1798 N N . LYS A 1 246 ? 17.668 48.648 0.114 1.00 42.50 246 LYS A N 1
ATOM 1799 C CA . LYS A 1 246 ? 18.158 48.812 -1.252 1.00 46.56 246 LYS A CA 1
ATOM 1800 C C . LYS A 1 246 ? 17.516 50.015 -1.911 1.00 37.92 246 LYS A C 1
ATOM 1801 O O . LYS A 1 246 ? 18.206 50.816 -2.530 1.00 39.38 246 LYS A O 1
ATOM 1807 N N . LYS A 1 247 ? 16.193 50.114 -1.787 1.00 32.70 247 LYS A N 1
ATOM 1808 C CA . LYS A 1 247 ? 15.422 51.185 -2.410 1.00 34.19 247 LYS A CA 1
ATOM 1809 C C . LYS A 1 247 ? 15.928 52.557 -1.961 1.00 37.98 247 LYS A C 1
ATOM 1810 O O . LYS A 1 247 ? 16.008 53.518 -2.751 1.00 33.96 247 LYS A O 1
ATOM 1816 N N . CYS A 1 248 ? 16.280 52.631 -0.685 1.00 37.82 248 CYS A N 1
ATOM 1817 C CA . CYS A 1 248 ? 16.841 53.835 -0.098 1.00 34.93 248 CYS A CA 1
ATOM 1818 C C . CYS A 1 248 ? 18.235 54.128 -0.655 1.00 36.27 248 CYS A C 1
ATOM 1819 O O . CYS A 1 248 ? 18.552 55.282 -0.962 1.00 33.34 248 CYS A O 1
ATOM 1822 N N . SER A 1 249 ? 19.068 53.093 -0.775 1.00 31.57 249 SER A N 1
ATOM 1823 C CA . SER A 1 249 ? 20.379 53.271 -1.396 1.00 39.56 249 SER A CA 1
ATOM 1824 C C . SER A 1 249 ? 20.279 53.789 -2.834 1.00 39.64 249 SER A C 1
ATOM 1825 O O . SER A 1 249 ? 21.098 54.611 -3.260 1.00 40.50 249 SER A O 1
ATOM 1828 N N . ASP A 1 250 ? 19.276 53.320 -3.571 1.00 36.39 250 ASP A N 1
ATOM 1829 C CA . ASP A 1 250 ? 19.110 53.725 -4.972 1.00 44.29 250 ASP A CA 1
ATOM 1830 C C . ASP A 1 250 ? 18.652 55.176 -5.083 1.00 38.49 250 ASP A C 1
ATOM 1831 O O . ASP A 1 250 ? 19.089 55.911 -5.965 1.00 38.44 250 ASP A O 1
ATOM 1836 N N . LEU A 1 251 ? 17.745 55.564 -4.193 1.00 37.81 251 LEU A N 1
ATOM 1837 C CA . LEU A 1 251 ? 17.239 56.932 -4.140 1.00 36.39 251 LEU A CA 1
ATOM 1838 C C . LEU A 1 251 ? 18.342 57.920 -3.764 1.00 31.86 251 LEU A C 1
ATOM 1839 O O . LEU A 1 251 ? 18.434 59.030 -4.310 1.00 35.56 251 LEU A O 1
ATOM 1844 N N . ILE A 1 252 ? 19.200 57.510 -2.839 1.00 38.96 252 ILE A N 1
ATOM 1845 C CA . ILE A 1 252 ? 20.339 58.334 -2.490 1.00 40.72 252 ILE A CA 1
ATOM 1846 C C . ILE A 1 252 ? 21.275 58.496 -3.693 1.00 40.55 252 ILE A C 1
ATOM 1847 O O . ILE A 1 252 ? 21.715 59.607 -4.000 1.00 35.64 252 ILE A O 1
ATOM 1852 N N . GLN A 1 253 ? 21.559 57.396 -4.384 1.00 38.79 253 GLN A N 1
ATOM 1853 C CA . GLN A 1 253 ? 22.416 57.461 -5.554 1.00 46.54 253 GLN A CA 1
ATOM 1854 C C . GLN A 1 253 ? 21.808 58.337 -6.646 1.00 39.07 253 GLN A C 1
ATOM 1855 O O . GLN A 1 253 ? 22.515 59.091 -7.290 1.00 35.46 253 GLN A O 1
ATOM 1861 N N . GLU A 1 254 ? 20.498 58.240 -6.840 1.00 37.03 254 GLU A N 1
ATOM 1862 C CA . GLU A 1 254 ? 19.805 59.079 -7.812 1.00 36.43 254 GLU A CA 1
ATOM 1863 C C . GLU A 1 254 ? 19.927 60.568 -7.478 1.00 42.52 254 GLU A C 1
ATOM 1864 O O . GLU A 1 254 ? 20.313 61.392 -8.325 1.00 52.02 254 GLU A O 1
ATOM 1870 N N . ALA A 1 255 ? 19.578 60.904 -6.245 1.00 35.54 255 ALA A N 1
ATOM 1871 C CA . ALA A 1 255 ? 19.666 62.261 -5.743 1.00 33.99 255 ALA A CA 1
ATOM 1872 C C . ALA A 1 255 ? 21.082 62.797 -5.879 1.00 38.76 255 ALA A C 1
ATOM 1873 O O . ALA A 1 255 ? 21.273 63.979 -6.152 1.00 35.86 255 ALA A O 1
ATOM 1875 N N . ASP A 1 256 ? 22.067 61.928 -5.669 1.00 37.02 256 ASP A N 1
ATOM 1876 C CA . ASP A 1 256 ? 23.466 62.281 -5.879 1.00 39.71 256 ASP A CA 1
ATOM 1877 C C . ASP A 1 256 ? 23.698 62.674 -7.338 1.00 46.11 256 ASP A C 1
ATOM 1878 O O . ASP A 1 256 ? 24.344 63.679 -7.624 1.00 43.24 256 ASP A O 1
ATOM 1883 N N . GLN A 1 257 ? 23.168 61.872 -8.257 1.00 41.86 257 GLN A N 1
ATOM 1884 C CA . GLN A 1 257 ? 23.398 62.083 -9.688 1.00 45.70 257 GLN A CA 1
ATOM 1885 C C . GLN A 1 257 ? 22.879 63.423 -10.200 1.00 38.95 257 GLN A C 1
ATOM 1886 O O . GLN A 1 257 ? 23.478 64.033 -11.084 1.00 45.72 257 GLN A O 1
ATOM 1892 N N . ILE A 1 258 ? 21.765 63.878 -9.640 1.00 36.82 258 ILE A N 1
ATOM 1893 C CA . ILE A 1 258 ? 21.083 65.050 -10.170 1.00 43.06 258 ILE A CA 1
ATOM 1894 C C . ILE A 1 258 ? 21.307 66.324 -9.352 1.00 40.08 258 ILE A C 1
ATOM 1895 O O . ILE A 1 258 ? 20.828 67.383 -9.728 1.00 38.67 258 ILE A O 1
ATOM 1900 N N . ASN A 1 259 ? 22.013 66.207 -8.230 1.00 39.04 259 ASN A N 1
ATOM 1901 C CA . ASN A 1 259 ? 22.251 67.320 -7.317 1.00 33.71 259 ASN A CA 1
ATOM 1902 C C . ASN A 1 259 ? 22.909 68.516 -8.014 1.00 38.99 259 ASN A C 1
ATOM 1903 O O . ASN A 1 259 ? 22.364 69.625 -8.018 1.00 32.22 259 ASN A O 1
ATOM 1908 N N . TYR A 1 260 ? 24.084 68.293 -8.592 1.00 37.13 260 TYR A N 1
ATOM 1909 C CA . TYR A 1 260 ? 24.849 69.387 -9.174 1.00 39.77 260 TYR A CA 1
ATOM 1910 C C . TYR A 1 260 ? 24.122 70.165 -10.288 1.00 41.33 260 TYR A C 1
ATOM 1911 O O . TYR A 1 260 ? 24.077 71.396 -10.238 1.00 41.10 260 TYR A O 1
ATOM 1920 N N . PRO A 1 261 ? 23.558 69.465 -11.296 1.00 42.22 261 PRO A N 1
ATOM 1921 C CA . PRO A 1 261 ? 22.911 70.261 -12.353 1.00 41.91 261 PRO A CA 1
ATOM 1922 C C . PRO A 1 261 ? 21.718 71.069 -11.828 1.00 43.65 261 PRO A C 1
ATOM 1923 O O . PRO A 1 261 ? 21.482 72.184 -12.295 1.00 32.96 261 PRO A O 1
ATOM 1927 N N . LEU A 1 262 ? 20.994 70.524 -10.857 1.00 40.44 262 LEU A N 1
ATOM 1928 C CA . LEU A 1 262 ? 19.847 71.231 -10.299 1.00 42.19 262 LEU A CA 1
ATOM 1929 C C . LEU A 1 262 ? 20.308 72.461 -9.533 1.00 44.04 262 LEU A C 1
ATOM 1930 O O . LEU A 1 262 ? 19.693 73.529 -9.603 1.00 46.53 262 LEU A O 1
ATOM 1935 N N . PHE A 1 263 ? 21.403 72.310 -8.801 1.00 35.63 263 PHE A N 1
ATOM 1936 C CA . PHE A 1 263 ? 21.935 73.408 -8.012 1.00 37.34 263 PHE A CA 1
ATOM 1937 C C . PHE A 1 263 ? 22.359 74.576 -8.907 1.00 37.12 263 PHE A C 1
ATOM 1938 O O . PHE A 1 263 ? 22.145 75.746 -8.577 1.00 39.30 263 PHE A O 1
ATOM 1946 N N . LEU A 1 264 ? 22.980 74.240 -10.030 1.00 35.44 264 LEU A N 1
ATOM 1947 C CA . LEU A 1 264 ? 23.431 75.244 -10.983 1.00 36.11 264 LEU A CA 1
ATOM 1948 C C . LEU A 1 264 ? 22.235 76.049 -11.512 1.00 35.74 264 LEU A C 1
ATOM 1949 O O . LEU A 1 264 ? 22.280 77.279 -11.557 1.00 40.88 264 LEU A O 1
ATOM 1954 N N . GLU A 1 265 ? 21.160 75.353 -11.873 1.00 40.29 265 GLU A N 1
ATOM 1955 C CA . GLU A 1 265 ? 19.910 75.993 -12.307 1.00 45.38 265 GLU A CA 1
ATOM 1956 C C . GLU A 1 265 ? 19.341 76.933 -11.250 1.00 44.31 265 GLU A C 1
ATOM 1957 O O . GLU A 1 265 ? 18.945 78.070 -11.541 1.00 40.33 265 GLU A O 1
ATOM 1963 N N . GLU A 1 266 ? 19.278 76.453 -10.014 1.00 38.16 266 GLU A N 1
ATOM 1964 C CA . GLU A 1 266 ? 18.666 77.247 -8.964 1.00 42.19 266 GLU A CA 1
ATOM 1965 C C . GLU A 1 266 ? 19.553 78.405 -8.555 1.00 36.83 266 GLU A C 1
ATOM 1966 O O . GLU A 1 266 ? 19.069 79.405 -8.058 1.00 38.83 266 GLU A O 1
ATOM 1972 N N . LEU A 1 267 ? 20.855 78.254 -8.758 1.00 36.58 267 LEU A N 1
ATOM 1973 C CA . LEU A 1 267 ? 21.804 79.251 -8.307 1.00 32.76 267 LEU A CA 1
ATOM 1974 C C . LEU A 1 267 ? 21.680 80.455 -9.217 1.00 40.08 267 LEU A C 1
ATOM 1975 O O . LEU A 1 267 ? 21.764 81.604 -8.765 1.00 41.10 267 LEU A O 1
ATOM 1980 N N . GLN A 1 268 ? 21.473 80.169 -10.500 1.00 35.90 268 GLN A N 1
ATOM 1981 C CA . GLN A 1 268 ? 21.256 81.197 -11.504 1.00 44.12 268 GLN A CA 1
ATOM 1982 C C . GLN A 1 268 ? 20.062 82.050 -11.070 1.00 50.32 268 GLN A C 1
ATOM 1983 O O . GLN A 1 268 ? 20.150 83.285 -11.046 1.00 50.87 268 GLN A O 1
ATOM 1989 N N . LYS A 1 269 ? 18.970 81.392 -10.677 1.00 44.50 269 LYS A N 1
ATOM 1990 C CA . LYS A 1 269 ? 17.777 82.101 -10.203 1.00 40.01 269 LYS A CA 1
ATOM 1991 C C . LYS A 1 269 ? 18.087 82.960 -8.991 1.00 45.54 269 LYS A C 1
ATOM 1992 O O . LYS A 1 269 ? 17.725 84.130 -8.945 1.00 56.55 269 LYS A O 1
ATOM 1998 N N . TYR A 1 270 ? 18.754 82.365 -8.010 1.00 43.49 270 TYR A N 1
ATOM 1999 C CA . TYR A 1 270 ? 19.218 83.066 -6.820 1.00 44.56 270 TYR A CA 1
ATOM 2000 C C . TYR A 1 270 ? 20.055 84.294 -7.176 1.00 43.56 270 TYR A C 1
ATOM 2001 O O . TYR A 1 270 ? 19.949 85.343 -6.529 1.00 38.61 270 TYR A O 1
ATOM 2010 N N . LEU A 1 271 ? 20.887 84.159 -8.203 1.00 40.23 271 LEU A N 1
ATOM 2011 C CA . LEU A 1 271 ? 21.765 85.246 -8.618 1.00 43.92 271 LEU A CA 1
ATOM 2012 C C . LEU A 1 271 ? 21.022 86.359 -9.360 1.00 55.54 271 LEU A C 1
ATOM 2013 O O . LEU A 1 271 ? 21.588 87.422 -9.633 1.00 60.55 271 LEU A O 1
ATOM 2018 N N . ASN A 1 272 ? 19.754 86.120 -9.677 1.00 46.31 272 ASN A N 1
ATOM 2019 C CA . ASN A 1 272 ? 18.969 87.093 -10.420 1.00 48.77 272 ASN A CA 1
ATOM 2020 C C . ASN A 1 272 ? 17.908 87.725 -9.528 1.00 53.39 272 ASN A C 1
ATOM 2021 O O . ASN A 1 272 ? 17.380 88.786 -9.837 1.00 60.12 272 ASN A O 1
ATOM 2026 N N . LYS A 1 273 ? 17.589 87.060 -8.425 1.00 54.18 273 LYS A N 1
ATOM 2027 C CA . LYS A 1 273 ? 16.523 87.500 -7.535 1.00 59.76 273 LYS A CA 1
ATOM 2028 C C . LYS A 1 273 ? 16.981 88.636 -6.630 1.00 64.48 273 LYS A C 1
ATOM 2029 O O . LYS A 1 273 ? 16.155 89.398 -6.123 1.00 71.16 273 LYS A O 1
ATOM 2035 N N . LYS A 1 274 ? 18.292 88.721 -6.412 1.00 60.64 274 LYS A N 1
ATOM 2036 C CA . LYS A 1 274 ? 18.893 89.715 -5.520 1.00 66.97 274 LYS A CA 1
ATOM 2037 C C . LYS A 1 274 ? 18.583 89.551 -4.020 1.00 67.71 274 LYS A C 1
ATOM 2038 O O . LYS A 1 274 ? 18.845 90.460 -3.232 1.00 69.24 274 LYS A O 1
ATOM 2044 N N . LYS A 1 275 ? 18.031 88.409 -3.619 1.00 59.16 275 LYS A N 1
ATOM 2045 C CA . LYS A 1 275 ? 17.904 88.118 -2.190 1.00 59.92 275 LYS A CA 1
ATOM 2046 C C . LYS A 1 275 ? 19.212 87.511 -1.687 1.00 58.48 275 LYS A C 1
ATOM 2047 O O . LYS A 1 275 ? 19.279 86.324 -1.354 1.00 64.50 275 LYS A O 1
ATOM 2053 N N . HIS A 1 276 ? 20.254 88.334 -1.651 1.00 54.92 276 HIS A N 1
ATOM 2054 C CA . HIS A 1 276 ? 21.598 87.873 -1.316 1.00 49.01 276 HIS A CA 1
ATOM 2055 C C . HIS A 1 276 ? 22.453 89.095 -1.004 1.00 45.32 276 HIS A C 1
ATOM 2056 O O . HIS A 1 276 ? 21.980 90.220 -1.119 1.00 44.49 276 HIS A O 1
ATOM 2063 N N . THR A 1 277 ? 23.711 88.874 -0.630 1.00 46.66 277 THR A N 1
ATOM 2064 C CA . THR A 1 277 ? 24.583 89.953 -0.171 1.00 45.70 277 THR A CA 1
ATOM 2065 C C . THR A 1 277 ? 25.805 90.117 -1.078 1.00 48.21 277 THR A C 1
ATOM 2066 O O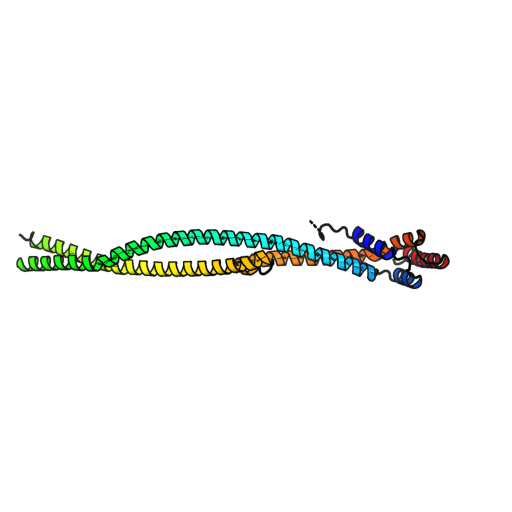 . THR A 1 277 ? 26.824 90.713 -0.697 1.00 41.75 277 THR A O 1
ATOM 2070 N N . LEU A 1 278 ? 25.696 89.596 -2.292 1.00 44.11 278 LEU A N 1
ATOM 2071 C CA . LEU A 1 278 ? 26.807 89.651 -3.219 1.00 41.74 278 LEU A CA 1
ATOM 2072 C C . LEU A 1 278 ? 26.804 90.982 -3.965 1.00 44.89 278 LEU A C 1
ATOM 2073 O O . LEU A 1 278 ? 25.744 91.506 -4.310 1.00 45.31 278 LEU A O 1
ATOM 2078 N N . SER A 1 279 ? 27.991 91.532 -4.206 1.00 38.35 279 SER A N 1
ATOM 2079 C CA . SER A 1 279 ? 28.105 92.747 -4.999 1.00 40.90 279 SER A CA 1
ATOM 2080 C C . SER A 1 279 ? 27.849 92.448 -6.476 1.00 41.70 279 SER A C 1
ATOM 2081 O O . SER A 1 279 ? 27.944 91.296 -6.919 1.00 39.37 279 SER A O 1
ATOM 2084 N N . SER A 1 280 ? 27.538 93.496 -7.232 1.00 32.81 280 SER A N 1
ATOM 2085 C CA . SER A 1 280 ? 27.295 93.376 -8.662 1.00 34.40 280 SER A CA 1
ATOM 2086 C C . SER A 1 280 ? 28.466 92.696 -9.368 1.00 35.63 280 SER A C 1
ATOM 2087 O O . SER A 1 280 ? 28.265 91.841 -10.231 1.00 37.65 280 SER A O 1
ATOM 2090 N N . GLN A 1 281 ? 29.687 93.060 -8.988 1.00 33.65 281 GLN A N 1
ATOM 2091 C CA . GLN A 1 281 ? 30.870 92.432 -9.568 1.00 36.40 281 GLN A CA 1
ATOM 2092 C C . GLN A 1 281 ? 31.025 90.959 -9.166 1.00 36.61 281 GLN A C 1
ATOM 2093 O O . GLN A 1 281 ? 31.475 90.139 -9.960 1.00 34.54 281 GLN A O 1
ATOM 2099 N N . GLU A 1 282 ? 30.643 90.636 -7.937 1.00 32.62 282 GLU A N 1
ATOM 2100 C CA . GLU A 1 282 ? 30.673 89.261 -7.463 1.00 36.68 282 GLU A CA 1
ATOM 2101 C C . GLU A 1 282 ? 29.724 88.387 -8.274 1.00 35.12 282 GLU A C 1
ATOM 2102 O O . GLU A 1 282 ? 30.098 87.301 -8.742 1.00 32.98 282 GLU A O 1
ATOM 2108 N N . VAL A 1 283 ? 28.498 88.876 -8.442 1.00 24.48 283 VAL A N 1
ATOM 2109 C CA . VAL A 1 283 ? 27.488 88.207 -9.254 1.00 35.13 283 VAL A CA 1
ATOM 2110 C C . VAL A 1 283 ? 28.007 87.912 -10.662 1.00 35.45 283 VAL A C 1
ATOM 2111 O O . VAL A 1 283 ? 27.914 86.784 -11.150 1.00 39.54 283 VAL A O 1
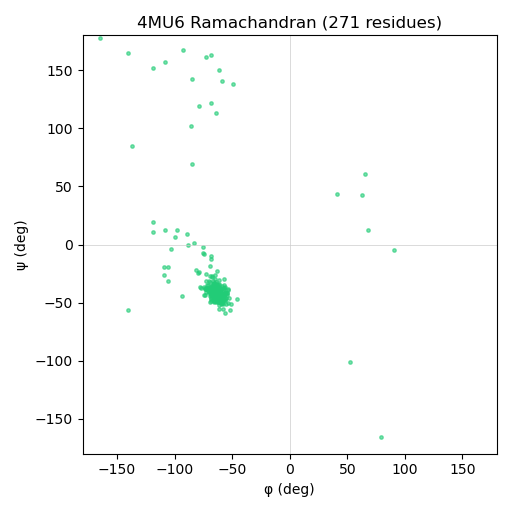ATOM 2115 N N . ASP A 1 284 ? 28.569 88.929 -11.305 1.00 38.26 284 ASP A N 1
ATOM 2116 C CA . ASP A 1 284 ? 29.037 88.769 -12.670 1.00 37.67 284 ASP A CA 1
ATOM 2117 C C . ASP A 1 284 ? 30.186 87.770 -12.732 1.00 39.38 284 ASP A C 1
ATOM 2118 O O . ASP A 1 284 ? 30.285 86.996 -13.687 1.00 28.99 284 ASP A O 1
ATOM 2123 N N . ALA A 1 285 ? 31.042 87.794 -11.710 1.00 32.04 285 ALA A N 1
ATOM 2124 C CA . ALA A 1 285 ? 32.170 86.873 -11.635 1.00 36.65 285 ALA A CA 1
ATOM 2125 C C . ALA A 1 285 ? 31.693 85.426 -11.462 1.00 31.90 285 ALA A C 1
ATOM 2126 O O . ALA A 1 285 ? 32.342 84.497 -11.933 1.00 31.93 285 ALA A O 1
ATOM 2128 N N . LEU A 1 286 ? 30.559 85.235 -10.803 1.00 25.88 286 LEU A N 1
ATOM 2129 C CA . LEU A 1 286 ? 30.047 83.880 -10.609 1.00 34.02 286 LEU A CA 1
ATOM 2130 C C . LEU A 1 286 ? 29.411 83.377 -11.907 1.00 39.69 286 LEU A C 1
ATOM 2131 O O . LEU A 1 286 ? 29.531 82.197 -12.266 1.00 32.87 286 LEU A O 1
ATOM 2136 N N . LYS A 1 287 ? 28.738 84.292 -12.597 1.00 32.82 287 LYS A N 1
ATOM 2137 C CA . LYS A 1 287 ? 28.134 84.011 -13.888 1.00 34.20 287 LYS A CA 1
ATOM 2138 C C . LYS A 1 287 ? 29.199 83.615 -14.905 1.00 31.47 287 LYS A C 1
ATOM 2139 O O . LYS A 1 287 ? 28.985 82.731 -15.734 1.00 32.00 287 LYS A O 1
ATOM 2145 N N . SER A 1 288 ? 30.355 84.257 -14.823 1.00 31.06 288 SER A N 1
ATOM 2146 C CA . SER A 1 288 ? 31.487 83.866 -15.652 1.00 35.83 288 SER A CA 1
ATOM 2147 C C . SER A 1 288 ? 31.882 82.396 -15.420 1.00 34.66 288 SER A C 1
ATOM 2148 O O . SER A 1 288 ? 32.106 81.658 -16.369 1.00 29.10 288 SER A O 1
ATOM 2151 N N . VAL A 1 289 ? 31.953 81.970 -14.163 1.00 35.26 289 VAL A N 1
ATOM 2152 C CA . VAL A 1 289 ? 32.308 80.587 -13.868 1.00 34.15 289 VAL A CA 1
ATOM 2153 C C . VAL A 1 289 ? 31.195 79.638 -14.321 1.00 38.37 289 VAL A C 1
ATOM 2154 O O . VAL A 1 289 ? 31.454 78.565 -14.889 1.00 30.83 289 VAL A O 1
ATOM 2158 N N . ILE A 1 290 ? 29.956 80.057 -14.094 1.00 31.82 290 ILE A N 1
ATOM 2159 C CA . ILE A 1 290 ? 28.803 79.266 -14.495 1.00 34.72 290 ILE A CA 1
ATOM 2160 C C . ILE A 1 290 ? 28.756 79.020 -16.003 1.00 36.08 290 ILE A C 1
ATOM 2161 O O . ILE A 1 290 ? 28.579 77.881 -16.456 1.00 36.77 290 ILE A O 1
ATOM 2166 N N . LYS A 1 291 ? 28.953 80.075 -16.787 1.00 35.36 291 LYS A N 1
ATOM 2167 C CA . LYS A 1 291 ? 28.894 79.932 -18.231 1.00 34.00 291 LYS A CA 1
ATOM 2168 C C . LYS A 1 291 ? 30.067 79.082 -18.714 1.00 32.57 291 LYS A C 1
ATOM 2169 O O . LYS A 1 291 ? 29.966 78.402 -19.736 1.00 34.21 291 LYS A O 1
ATOM 2175 N N . TYR A 1 292 ? 31.166 79.101 -17.963 1.00 28.24 292 TYR A N 1
ATOM 2176 C CA . TYR A 1 292 ? 32.328 78.289 -18.318 1.00 34.24 292 TYR A CA 1
ATOM 2177 C C . TYR A 1 292 ? 32.002 76.795 -18.212 1.00 38.35 292 TYR A C 1
ATOM 2178 O O . TYR A 1 292 ? 32.342 76.008 -19.113 1.00 33.89 292 TYR A O 1
ATOM 2187 N N . ILE A 1 293 ? 31.317 76.411 -17.134 1.00 33.12 293 ILE A N 1
ATOM 2188 C CA . ILE A 1 293 ? 30.845 75.038 -16.975 1.00 32.17 293 ILE A CA 1
ATOM 2189 C C . ILE A 1 293 ? 29.832 74.684 -18.072 1.00 33.28 293 ILE A C 1
ATOM 2190 O O . ILE A 1 293 ? 29.896 73.619 -18.682 1.00 36.15 293 ILE A O 1
ATOM 2195 N N . LYS A 1 294 ? 28.899 75.593 -18.314 1.00 36.84 294 LYS A N 1
ATOM 2196 C CA . LYS A 1 294 ? 27.770 75.339 -19.203 1.00 39.59 294 LYS A CA 1
ATOM 2197 C C . LYS A 1 294 ? 28.180 75.144 -20.676 1.00 33.50 294 LYS A C 1
ATOM 2198 O O . LYS A 1 294 ? 27.556 74.373 -21.412 1.00 36.12 294 LYS A O 1
ATOM 2204 N N . GLN A 1 295 ? 29.226 75.845 -21.096 1.00 30.83 295 GLN A N 1
ATOM 2205 C CA . GLN A 1 295 ? 29.673 75.814 -22.480 1.00 35.59 295 GLN A CA 1
ATOM 2206 C C . GLN A 1 295 ? 30.856 74.873 -22.656 1.00 36.28 295 GLN A C 1
ATOM 2207 O O . GLN A 1 295 ? 31.445 74.808 -23.729 1.00 33.77 295 GLN A O 1
ATOM 2213 N N . HIS A 1 296 ? 31.188 74.148 -21.591 1.00 40.73 296 HIS A N 1
ATOM 2214 C CA . HIS A 1 296 ? 32.316 73.212 -21.564 1.00 44.20 296 HIS A CA 1
ATOM 2215 C C . HIS A 1 296 ? 32.315 72.262 -22.763 1.00 36.75 296 HIS A C 1
ATOM 2216 O O . HIS A 1 296 ? 31.261 71.761 -23.158 1.00 35.30 296 HIS A O 1
ATOM 2223 N N . LEU A 1 297 ? 33.496 72.034 -23.340 1.00 36.14 297 LEU A N 1
ATOM 2224 C CA . LEU A 1 297 ? 33.658 71.112 -24.471 1.00 38.21 297 LEU A CA 1
ATOM 2225 C C . LEU A 1 297 ? 33.740 69.634 -24.038 1.00 36.81 297 LEU A C 1
ATOM 2226 O O . LEU A 1 297 ? 33.504 68.743 -24.842 1.00 38.36 297 LEU A O 1
ATOM 2231 N N . GLU A 1 298 ? 34.099 69.389 -22.783 1.00 37.52 298 GLU A N 1
ATOM 2232 C CA . GLU A 1 298 ? 34.083 68.030 -22.220 1.00 71.90 298 GLU A CA 1
ATOM 2233 C C . GLU A 1 298 ? 32.778 67.691 -21.485 1.00 81.04 298 GLU A C 1
ATOM 2234 O O . GLU A 1 298 ? 32.237 66.595 -21.651 1.00 80.55 298 GLU A O 1
ATOM 2240 N N . PHE A 1 299 ? 32.287 68.627 -20.670 1.00 88.89 299 PHE A N 1
ATOM 2241 C CA . PHE A 1 299 ? 31.061 68.434 -19.890 1.00 99.78 299 PHE A CA 1
ATOM 2242 C C . PHE A 1 299 ? 30.623 69.772 -19.296 1.00 100.35 299 PHE A C 1
ATOM 2243 O O . PHE A 1 299 ? 29.537 70.274 -19.597 1.00 100.95 299 PHE A O 1
#

InterPro domains:
  IPR041357 LegC3 N-terminal, Legionellaceae [PF18654] (3-299)

Radius of gyration: 44.21 Å; Cα contacts (8 Å, |Δi|>4): 182; chains: 1; bounding box: 61×134×69 Å